Protein AF-A0A1Y4LGQ3-F1 (afdb_monomer_lite)

Structure (mmCIF, N/CA/C/O backbone):
data_AF-A0A1Y4LGQ3-F1
#
_entry.id   AF-A0A1Y4LGQ3-F1
#
loop_
_atom_site.group_PDB
_atom_site.id
_atom_site.type_symbol
_atom_site.label_atom_id
_atom_site.label_alt_id
_atom_site.label_comp_id
_atom_site.label_asym_id
_atom_site.label_entity_id
_atom_site.label_seq_id
_atom_site.pdbx_PDB_ins_code
_atom_site.Cartn_x
_atom_site.Cartn_y
_atom_site.Cartn_z
_atom_site.occupancy
_atom_site.B_iso_or_equiv
_atom_site.auth_seq_id
_atom_site.auth_comp_id
_atom_site.auth_asym_id
_atom_site.auth_atom_id
_atom_site.pdbx_PDB_model_num
ATOM 1 N N . MET A 1 1 ? 58.984 5.753 -14.848 1.00 34.03 1 MET A N 1
ATOM 2 C CA . MET A 1 1 ? 57.648 5.815 -15.481 1.00 34.03 1 MET A CA 1
ATOM 3 C C . MET A 1 1 ? 57.180 4.396 -15.781 1.00 34.03 1 MET A C 1
ATOM 5 O O . MET A 1 1 ? 57.590 3.828 -16.784 1.00 34.03 1 MET A O 1
ATOM 9 N N . LYS A 1 2 ? 56.417 3.775 -14.874 1.00 30.67 2 LYS A N 1
ATOM 10 C CA . LYS A 1 2 ? 55.797 2.462 -15.110 1.00 30.67 2 LYS A CA 1
ATOM 11 C C . LYS A 1 2 ? 54.333 2.697 -15.472 1.00 30.67 2 LYS A C 1
ATOM 13 O O . LYS A 1 2 ? 53.626 3.365 -14.727 1.00 30.67 2 LYS A O 1
ATOM 18 N N . LYS A 1 3 ? 53.939 2.199 -16.646 1.00 35.62 3 LYS A N 1
ATOM 19 C CA . LYS A 1 3 ? 52.572 2.224 -17.177 1.00 35.62 3 LYS A CA 1
ATOM 20 C C . LYS A 1 3 ? 51.631 1.540 -16.180 1.00 35.62 3 LYS A C 1
ATOM 22 O O . LYS A 1 3 ? 51.852 0.378 -15.849 1.00 35.62 3 LYS A O 1
ATOM 27 N N . GLN A 1 4 ? 50.618 2.263 -15.710 1.00 32.19 4 GLN A N 1
ATOM 28 C CA . GLN A 1 4 ? 49.482 1.676 -15.007 1.00 32.19 4 GLN A CA 1
ATOM 29 C C . GLN A 1 4 ? 48.627 0.913 -16.019 1.00 32.19 4 GLN A C 1
ATOM 31 O O . GLN A 1 4 ? 48.247 1.442 -17.062 1.00 32.19 4 GLN A O 1
ATOM 36 N N . SER A 1 5 ? 48.399 -0.358 -15.702 1.00 32.59 5 SER A N 1
ATOM 37 C CA . SER A 1 5 ? 47.482 -1.249 -16.397 1.00 32.59 5 SER A CA 1
ATOM 38 C C . SER A 1 5 ? 46.063 -0.715 -16.227 1.00 32.59 5 SER A C 1
ATOM 40 O O . SER A 1 5 ? 45.612 -0.522 -15.099 1.00 32.59 5 SER A O 1
ATOM 42 N N . SER A 1 6 ? 45.374 -0.462 -17.336 1.00 33.84 6 SER A N 1
ATOM 43 C CA . SER A 1 6 ? 43.950 -0.146 -17.351 1.00 33.84 6 SER A CA 1
ATOM 44 C C . SER A 1 6 ? 43.168 -1.360 -16.852 1.00 33.84 6 SER A C 1
ATOM 46 O O . SER A 1 6 ? 43.117 -2.383 -17.537 1.00 33.84 6 SER A O 1
ATOM 48 N N . PHE A 1 7 ? 42.568 -1.256 -15.669 1.00 35.62 7 PHE A N 1
ATOM 49 C CA . PHE A 1 7 ? 41.468 -2.132 -15.285 1.00 35.62 7 PHE A CA 1
ATOM 50 C C . PHE A 1 7 ? 40.303 -1.830 -16.232 1.00 35.62 7 PHE A C 1
ATOM 52 O O . PHE A 1 7 ? 39.678 -0.778 -16.135 1.00 35.62 7 PHE A O 1
ATOM 59 N N . GLN A 1 8 ? 40.047 -2.719 -17.189 1.00 38.25 8 GLN A N 1
ATOM 60 C CA . GLN A 1 8 ? 38.755 -2.760 -17.862 1.00 38.25 8 GLN A CA 1
ATOM 61 C C . GLN A 1 8 ? 37.759 -3.309 -16.841 1.00 38.25 8 GLN A C 1
ATOM 63 O O . GLN A 1 8 ? 37.711 -4.514 -16.607 1.00 38.25 8 GLN A O 1
ATOM 68 N N . GLN A 1 9 ? 37.032 -2.412 -16.175 1.00 37.09 9 GLN A N 1
ATOM 69 C CA . GLN A 1 9 ? 35.832 -2.784 -15.438 1.00 37.09 9 GLN A CA 1
ATOM 70 C C . GLN A 1 9 ? 34.802 -3.272 -16.460 1.00 37.09 9 GLN A C 1
ATOM 72 O O . GLN A 1 9 ? 34.464 -2.558 -17.405 1.00 37.09 9 GLN A O 1
ATOM 77 N N . THR A 1 10 ? 34.352 -4.514 -16.308 1.00 40.50 10 THR A N 1
ATOM 78 C CA . THR A 1 10 ? 33.140 -5.022 -16.955 1.00 40.50 10 THR A CA 1
ATOM 79 C C . THR A 1 10 ? 31.988 -4.069 -16.602 1.00 40.50 10 THR A C 1
ATOM 81 O O . THR A 1 10 ? 31.930 -3.654 -15.442 1.00 40.50 10 THR A O 1
ATOM 84 N N . PRO A 1 11 ? 31.107 -3.665 -17.539 1.00 50.47 11 PRO A N 1
ATOM 85 C CA . PRO A 1 11 ? 30.029 -2.735 -17.207 1.00 50.47 11 PRO A CA 1
ATOM 86 C C . PRO A 1 11 ? 29.160 -3.327 -16.084 1.00 50.47 11 PRO A C 1
ATOM 88 O O . PRO A 1 11 ? 28.878 -4.524 -16.142 1.00 50.47 11 PRO A O 1
ATOM 91 N N . PRO A 1 12 ? 28.719 -2.538 -15.088 1.00 64.38 12 PRO A N 1
ATOM 92 C CA . PRO A 1 12 ? 28.029 -3.055 -13.899 1.00 64.38 12 PRO A CA 1
ATOM 93 C C . PRO A 1 12 ? 26.586 -3.518 -14.162 1.00 64.38 12 PRO A C 1
ATOM 95 O O . PRO A 1 12 ? 25.886 -3.903 -13.233 1.00 64.38 12 PRO A O 1
ATOM 98 N N . PHE A 1 13 ? 26.139 -3.496 -15.418 1.00 76.56 13 PHE A N 1
ATOM 99 C CA . PHE A 1 13 ? 24.768 -3.794 -15.808 1.00 76.56 13 PHE A CA 1
ATOM 100 C C . PHE A 1 13 ? 24.753 -4.968 -16.784 1.00 76.56 13 PHE A C 1
ATOM 102 O O . PHE A 1 13 ? 25.066 -4.804 -17.966 1.00 76.56 13 PHE A O 1
ATOM 109 N N . ASP A 1 14 ? 24.389 -6.145 -16.280 1.00 85.56 14 ASP A N 1
ATOM 110 C CA . ASP A 1 14 ? 24.126 -7.318 -17.108 1.00 85.56 14 ASP A CA 1
ATOM 111 C C . ASP A 1 14 ? 22.648 -7.314 -17.520 1.00 85.56 14 ASP A C 1
ATOM 113 O O . ASP A 1 14 ? 21.755 -7.422 -16.678 1.00 85.56 14 ASP A O 1
ATOM 117 N N . LEU A 1 15 ? 22.384 -7.107 -18.813 1.00 90.19 15 LEU A N 1
ATOM 118 C CA . LEU A 1 15 ? 21.026 -7.114 -19.352 1.00 90.19 15 LEU A CA 1
ATOM 119 C C . LEU A 1 15 ? 20.613 -8.549 -19.661 1.00 90.19 15 LEU A C 1
ATOM 121 O O . LEU A 1 15 ? 21.088 -9.149 -20.628 1.00 90.19 15 LEU A O 1
ATOM 125 N N . ARG A 1 16 ? 19.660 -9.065 -18.889 1.00 93.12 16 ARG A N 1
ATOM 126 C CA . ARG A 1 16 ? 19.012 -10.348 -19.168 1.00 93.12 16 ARG A CA 1
ATOM 127 C C . ARG A 1 16 ? 17.665 -10.143 -19.865 1.00 93.12 16 ARG A C 1
ATOM 129 O O . ARG A 1 16 ? 17.011 -9.127 -19.618 1.00 93.12 16 ARG A O 1
ATOM 136 N N . PRO A 1 17 ? 17.207 -11.084 -20.708 1.00 91.88 17 PRO A N 1
ATOM 137 C CA . PRO A 1 17 ? 15.836 -11.055 -21.206 1.00 91.88 17 PRO A CA 1
ATOM 138 C C . PRO A 1 17 ? 14.839 -11.148 -20.041 1.00 91.88 17 PRO A C 1
ATOM 140 O O . PRO A 1 17 ? 15.088 -11.835 -19.045 1.00 91.88 17 PRO A O 1
ATOM 143 N N . ALA A 1 18 ? 13.721 -10.436 -20.168 1.00 88.50 18 ALA A N 1
ATOM 144 C CA . ALA A 1 18 ? 12.631 -10.485 -19.200 1.00 88.50 18 ALA A CA 1
ATOM 145 C C . ALA A 1 18 ? 11.922 -11.846 -19.208 1.00 88.50 18 ALA A C 1
ATOM 147 O O . ALA A 1 18 ? 11.804 -12.481 -20.261 1.00 88.50 18 ALA A O 1
ATOM 148 N N . SER A 1 19 ? 11.417 -12.276 -18.052 1.00 85.06 19 SER A N 1
ATOM 149 C CA . SER A 1 19 ? 10.489 -13.406 -17.975 1.00 85.06 19 SER A CA 1
ATOM 150 C C . SER A 1 19 ? 9.053 -12.975 -18.306 1.00 85.06 19 SER A C 1
ATOM 152 O O . SER A 1 19 ? 8.733 -11.785 -18.363 1.00 85.06 19 SER A O 1
ATOM 154 N N . VAL A 1 20 ? 8.159 -13.947 -18.518 1.00 77.38 20 VAL A N 1
ATOM 155 C CA . VAL A 1 20 ? 6.740 -13.676 -18.819 1.00 77.38 20 VAL A CA 1
ATOM 156 C C . VAL A 1 20 ? 6.056 -12.966 -17.645 1.00 77.38 20 VAL A C 1
ATOM 158 O O . VAL A 1 20 ? 5.223 -12.084 -17.844 1.00 77.38 20 VAL A O 1
ATOM 161 N N . GLU A 1 21 ? 6.448 -13.296 -16.416 1.00 80.25 21 GLU A N 1
ATOM 162 C CA . GLU A 1 21 ? 5.930 -12.695 -15.185 1.00 80.25 21 GLU A CA 1
ATOM 163 C C . GLU A 1 21 ? 6.328 -11.215 -15.042 1.00 80.25 21 GLU A C 1
ATOM 165 O O . GLU A 1 21 ? 5.628 -10.442 -14.389 1.00 80.25 21 GLU A O 1
ATOM 170 N N . GLU A 1 22 ? 7.422 -10.800 -15.687 1.00 86.44 22 GLU A N 1
ATOM 171 C CA . GLU A 1 22 ? 7.951 -9.434 -15.639 1.00 86.44 22 GLU A CA 1
ATOM 172 C C . GLU A 1 22 ? 7.347 -8.515 -16.709 1.00 86.44 22 GLU A C 1
ATOM 174 O O . GLU A 1 22 ? 7.596 -7.311 -16.686 1.00 86.44 22 GLU A O 1
ATOM 179 N N . ALA A 1 23 ? 6.520 -9.032 -17.627 1.00 82.38 23 ALA A N 1
ATOM 180 C CA . ALA A 1 23 ? 5.948 -8.260 -18.735 1.00 82.38 23 ALA A CA 1
ATOM 181 C C . ALA A 1 23 ? 5.199 -6.993 -18.271 1.00 82.38 23 ALA A C 1
ATOM 183 O O . ALA A 1 23 ? 5.230 -5.963 -18.947 1.00 82.38 23 ALA A O 1
ATOM 184 N N . GLY A 1 24 ? 4.572 -7.047 -17.089 1.00 84.00 24 GLY A N 1
ATOM 185 C CA . GLY A 1 24 ? 3.876 -5.911 -16.481 1.00 84.00 24 GLY A CA 1
ATOM 186 C C . GLY A 1 24 ? 4.784 -4.747 -16.065 1.00 84.00 24 GLY A C 1
ATOM 187 O O . GLY A 1 24 ? 4.289 -3.635 -15.932 1.00 84.00 24 GLY A O 1
ATOM 188 N N . LEU A 1 25 ? 6.095 -4.969 -15.908 1.00 88.88 25 LEU A N 1
ATOM 189 C CA . LEU A 1 25 ? 7.082 -3.945 -15.524 1.00 88.88 25 LEU A CA 1
ATOM 190 C C . LEU A 1 25 ? 7.547 -3.069 -16.702 1.00 88.88 25 LEU A C 1
ATOM 192 O O . LEU A 1 25 ? 8.375 -2.178 -16.548 1.00 88.88 25 LEU A O 1
ATOM 196 N N . PHE A 1 26 ? 7.067 -3.336 -17.915 1.00 89.31 26 PHE A N 1
ATOM 197 C CA . PHE A 1 26 ? 7.471 -2.598 -19.116 1.00 89.31 26 PHE A CA 1
ATOM 198 C C . PHE A 1 26 ? 6.419 -1.585 -19.574 1.00 89.31 26 PHE A C 1
ATOM 200 O O . PHE A 1 26 ? 6.508 -1.073 -20.695 1.00 89.31 26 PHE A O 1
ATOM 207 N N . TYR A 1 27 ? 5.406 -1.328 -18.746 1.00 87.19 27 TYR A N 1
ATOM 208 C CA . TYR A 1 27 ? 4.285 -0.441 -19.035 1.00 87.19 27 TYR A CA 1
ATOM 209 C C . TYR A 1 27 ? 3.913 0.351 -17.780 1.00 87.19 27 TYR A C 1
ATOM 211 O O . TYR A 1 27 ? 4.018 -0.153 -16.665 1.00 87.19 27 TYR A O 1
ATOM 219 N N . SER A 1 28 ? 3.461 1.590 -17.973 1.00 81.94 28 SER A N 1
ATOM 220 C CA . SER A 1 28 ? 2.976 2.434 -16.880 1.00 81.94 28 SER A CA 1
ATOM 221 C C . SER A 1 28 ? 1.691 1.849 -16.302 1.00 81.94 28 SER A C 1
ATOM 223 O O . SER A 1 28 ? 0.808 1.431 -17.057 1.00 81.94 28 SER A O 1
ATOM 225 N N . ASN A 1 29 ? 1.584 1.838 -14.977 1.00 81.56 29 ASN A N 1
ATOM 226 C CA . ASN A 1 29 ? 0.371 1.457 -14.273 1.00 81.56 29 ASN A CA 1
ATOM 227 C C . ASN A 1 29 ? 0.286 2.238 -12.960 1.00 81.56 29 ASN A C 1
ATOM 229 O O . ASN A 1 29 ? 0.734 1.757 -11.920 1.00 81.56 29 ASN A O 1
ATOM 233 N N . ASP A 1 30 ? -0.320 3.420 -13.036 1.00 77.56 30 ASP A N 1
ATOM 234 C CA . ASP A 1 30 ? -0.395 4.382 -11.936 1.00 77.56 30 ASP A CA 1
ATOM 235 C C . ASP A 1 30 ? -0.994 3.776 -10.653 1.00 77.56 30 ASP A C 1
ATOM 237 O O . ASP A 1 30 ? -0.550 4.085 -9.552 1.00 77.56 30 ASP A O 1
ATOM 241 N N . GLU A 1 31 ? -1.936 2.830 -10.770 1.00 79.12 31 GLU A N 1
ATOM 242 C CA . GLU A 1 31 ? -2.543 2.137 -9.620 1.00 79.12 31 GLU A CA 1
ATOM 243 C C . GLU A 1 31 ? -1.555 1.239 -8.857 1.00 79.12 31 GLU A C 1
ATOM 245 O O . GLU A 1 31 ? -1.796 0.867 -7.707 1.00 79.12 31 GLU A O 1
ATOM 250 N N . ARG A 1 32 ? -0.458 0.833 -9.503 1.00 80.94 32 ARG A N 1
ATOM 251 C CA . ARG A 1 32 ? 0.557 -0.065 -8.937 1.00 80.94 32 ARG A CA 1
ATOM 252 C C . ARG A 1 32 ? 1.894 0.618 -8.699 1.00 80.94 32 ARG A C 1
ATOM 254 O O . ARG A 1 32 ? 2.778 -0.026 -8.139 1.00 80.94 32 ARG A O 1
ATOM 261 N N . ASP A 1 33 ? 2.052 1.876 -9.095 1.00 84.94 33 ASP A N 1
ATOM 262 C CA . ASP A 1 33 ? 3.341 2.561 -9.071 1.00 84.94 33 ASP A CA 1
ATOM 263 C C . ASP A 1 33 ? 3.971 2.603 -7.685 1.00 84.94 33 ASP A C 1
ATOM 265 O O . ASP A 1 33 ? 5.169 2.352 -7.561 1.00 84.94 33 ASP A O 1
ATOM 269 N N . GLU A 1 34 ? 3.178 2.900 -6.658 1.00 80.75 34 GLU A N 1
ATOM 270 C CA . GLU A 1 34 ? 3.629 2.960 -5.268 1.00 80.75 34 GLU A CA 1
ATOM 271 C C . GLU A 1 34 ? 4.078 1.574 -4.790 1.00 80.75 34 GLU A C 1
ATOM 273 O O . GLU A 1 34 ? 5.207 1.394 -4.342 1.00 80.75 34 GLU A O 1
ATOM 278 N N . ALA A 1 35 ? 3.240 0.554 -5.003 1.00 82.00 35 ALA A N 1
ATOM 279 C CA . ALA A 1 35 ? 3.540 -0.826 -4.621 1.00 82.00 35 ALA A CA 1
ATOM 280 C C . ALA A 1 35 ? 4.751 -1.412 -5.366 1.00 82.00 35 ALA A C 1
ATOM 282 O O . ALA A 1 35 ? 5.433 -2.293 -4.846 1.00 82.00 35 ALA A O 1
ATOM 283 N N . LEU A 1 36 ? 4.995 -0.952 -6.594 1.00 87.69 36 LEU A N 1
ATOM 284 C CA . LEU A 1 36 ? 6.145 -1.333 -7.405 1.00 87.69 36 LEU A CA 1
ATOM 285 C C . LEU A 1 36 ? 7.365 -0.436 -7.154 1.00 87.69 36 LEU A C 1
ATOM 287 O O . LEU A 1 36 ? 8.397 -0.669 -7.778 1.00 87.69 36 LEU A O 1
ATOM 291 N N . GLY A 1 37 ? 7.294 0.575 -6.284 1.00 90.12 37 GLY A N 1
ATOM 292 C CA . GLY A 1 37 ? 8.412 1.495 -6.056 1.00 90.12 37 GLY A CA 1
ATOM 293 C C . GLY A 1 37 ? 8.855 2.222 -7.331 1.00 90.12 37 GLY A C 1
ATOM 294 O O . GLY A 1 37 ? 10.047 2.419 -7.558 1.00 90.12 37 GLY A O 1
ATOM 295 N N . THR A 1 38 ? 7.918 2.545 -8.222 1.00 93.81 38 THR A N 1
ATOM 296 C CA . THR A 1 38 ? 8.210 3.101 -9.551 1.00 93.81 38 THR A CA 1
ATOM 297 C C . THR A 1 38 ? 8.775 4.509 -9.422 1.00 93.81 38 THR A C 1
ATOM 299 O O . THR A 1 38 ? 8.093 5.427 -8.974 1.00 93.81 38 THR A O 1
ATOM 302 N N . VAL A 1 39 ? 10.025 4.705 -9.830 1.00 95.25 39 VAL A N 1
ATOM 303 C CA . VAL A 1 39 ? 10.673 6.023 -9.796 1.00 95.25 39 VAL A CA 1
ATOM 304 C C . VAL A 1 39 ? 10.183 6.881 -10.955 1.00 95.25 39 VAL A C 1
ATOM 306 O O . VAL A 1 39 ? 9.848 8.057 -10.811 1.00 95.25 39 VAL A O 1
ATOM 309 N N . GLY A 1 40 ? 10.126 6.263 -12.127 1.00 95.50 40 GLY A N 1
ATOM 310 C CA . GLY A 1 40 ? 9.627 6.880 -13.336 1.00 95.50 40 GLY A CA 1
ATOM 311 C C . GLY A 1 40 ? 10.035 6.104 -14.570 1.00 95.50 40 GLY A C 1
ATOM 312 O O . GLY A 1 40 ? 10.563 4.990 -14.482 1.00 95.50 40 GLY A O 1
ATOM 313 N N . HIS A 1 41 ? 9.806 6.703 -15.732 1.00 96.69 41 HIS A N 1
ATOM 314 C CA . HIS A 1 41 ? 10.243 6.104 -16.979 1.00 96.69 41 HIS A CA 1
ATOM 315 C C . HIS A 1 41 ? 10.825 7.113 -17.961 1.00 96.69 41 HIS A C 1
ATOM 317 O O . HIS A 1 41 ? 10.441 8.280 -18.035 1.00 96.69 41 HIS A O 1
ATOM 323 N N . LEU A 1 42 ? 11.761 6.625 -18.766 1.00 95.12 42 LEU A N 1
ATOM 324 C CA . LEU A 1 42 ? 12.372 7.360 -19.857 1.00 95.12 42 LEU A CA 1
ATOM 325 C C . LEU A 1 42 ? 11.827 6.825 -21.176 1.00 95.12 42 LEU A C 1
ATOM 327 O O . LEU A 1 42 ? 11.952 5.642 -21.477 1.00 95.12 42 LEU A O 1
ATOM 331 N N . ARG A 1 43 ? 11.246 7.707 -21.986 1.00 94.44 43 ARG A N 1
ATOM 332 C CA . ARG A 1 43 ? 10.876 7.411 -23.375 1.00 94.44 43 ARG A CA 1
ATOM 333 C C . ARG A 1 43 ? 11.956 7.956 -24.292 1.00 94.44 43 ARG A C 1
ATOM 335 O O . ARG A 1 43 ? 12.335 9.114 -24.124 1.00 94.44 43 ARG A O 1
ATOM 342 N N . MET A 1 44 ? 12.413 7.171 -25.265 1.00 94.00 44 MET A N 1
ATOM 343 C CA . MET A 1 44 ? 13.473 7.583 -26.183 1.00 94.00 44 MET A CA 1
ATOM 344 C C . MET A 1 44 ? 13.246 7.202 -27.647 1.00 94.00 44 MET A C 1
ATOM 346 O O . MET A 1 44 ? 12.513 6.262 -27.966 1.00 94.00 44 MET A O 1
ATOM 350 N N . ASP A 1 45 ? 13.911 7.950 -28.530 1.00 92.44 45 ASP A N 1
ATOM 351 C CA . ASP A 1 45 ? 14.003 7.687 -29.963 1.00 92.44 45 ASP A CA 1
ATOM 352 C C . ASP A 1 45 ? 15.403 8.004 -30.532 1.00 92.44 45 ASP A C 1
ATOM 354 O O . ASP A 1 45 ? 16.183 8.783 -29.973 1.00 92.44 45 ASP A O 1
ATOM 358 N N . PHE A 1 46 ? 15.741 7.377 -31.661 1.00 92.88 46 PHE A N 1
ATOM 359 C CA . PHE A 1 46 ? 17.030 7.561 -32.345 1.00 92.88 46 PHE A CA 1
ATOM 360 C C . PHE A 1 46 ? 17.018 8.665 -33.421 1.00 92.88 46 PHE A C 1
ATOM 362 O O . PHE A 1 46 ? 18.020 8.861 -34.127 1.00 92.88 46 PHE A O 1
ATOM 369 N N . GLY A 1 47 ? 15.901 9.378 -33.573 1.00 87.88 47 GLY A N 1
ATOM 370 C CA . GLY A 1 47 ? 15.649 10.346 -34.634 1.00 87.88 47 GLY A CA 1
ATOM 371 C C . GLY A 1 47 ? 15.626 9.745 -36.044 1.00 87.88 47 GLY A C 1
ATOM 372 O O . GLY A 1 47 ? 15.883 8.560 -36.268 1.00 87.88 47 GLY A O 1
ATOM 373 N N . SER A 1 48 ? 15.381 10.598 -37.041 1.00 85.19 48 SER A N 1
ATOM 374 C CA . SER A 1 48 ? 15.281 10.200 -38.456 1.00 85.19 48 SER A CA 1
ATOM 375 C C . SER A 1 48 ? 16.559 9.563 -39.018 1.00 85.19 48 SER A C 1
ATOM 377 O O . SER A 1 48 ? 16.495 8.734 -39.922 1.00 85.19 48 SER A O 1
ATOM 379 N N . GLY A 1 49 ? 17.727 9.923 -38.475 1.00 83.94 49 GLY A N 1
ATOM 380 C CA . GLY A 1 49 ? 19.023 9.363 -38.866 1.00 83.94 49 GLY A CA 1
ATOM 381 C C . GLY A 1 49 ? 19.401 8.060 -38.154 1.00 83.94 49 GLY A C 1
ATOM 382 O O . GLY A 1 49 ? 20.462 7.509 -38.449 1.00 83.94 49 GLY A O 1
ATOM 383 N N . GLY A 1 50 ? 18.597 7.593 -37.190 1.00 86.81 50 GLY A N 1
ATOM 384 C CA . GLY A 1 50 ? 18.826 6.352 -36.445 1.00 86.81 50 GLY A CA 1
ATOM 385 C C . GLY A 1 50 ? 20.078 6.339 -35.558 1.00 86.81 50 GLY A C 1
ATOM 386 O O . GLY A 1 50 ? 20.457 5.274 -35.079 1.00 86.81 50 GLY A O 1
ATOM 387 N N . LYS A 1 51 ? 20.735 7.489 -35.358 1.00 89.81 51 LYS A N 1
ATOM 388 C CA . LYS A 1 51 ? 21.999 7.654 -34.610 1.00 89.81 51 LYS A CA 1
ATOM 389 C C . LYS A 1 51 ? 21.893 8.629 -33.430 1.00 89.81 51 LYS A C 1
ATOM 391 O O . LYS A 1 51 ? 22.874 8.799 -32.712 1.00 89.81 51 LYS A O 1
ATOM 396 N N . GLY A 1 52 ? 20.761 9.317 -33.285 1.00 88.06 52 GLY A N 1
ATOM 397 C CA . GLY A 1 52 ? 20.513 10.243 -32.181 1.00 88.06 52 GLY A CA 1
ATOM 398 C C . GLY A 1 52 ? 20.160 9.506 -30.892 1.00 88.06 52 GLY A C 1
ATOM 399 O O . GLY A 1 52 ? 20.026 8.293 -30.888 1.00 88.06 52 GLY A O 1
ATOM 400 N N . PHE A 1 53 ? 20.002 10.235 -29.795 1.00 92.44 53 PHE A N 1
ATOM 401 C CA . PHE A 1 53 ? 19.435 9.709 -28.553 1.00 92.44 53 PHE A CA 1
ATOM 402 C C . PHE A 1 53 ? 18.592 10.825 -27.940 1.00 92.44 53 PHE A C 1
ATOM 404 O O . PHE A 1 53 ? 19.084 11.636 -27.154 1.00 92.44 53 PHE A O 1
ATOM 411 N N . TYR A 1 54 ? 17.348 10.928 -28.393 1.00 91.50 54 TYR A N 1
ATOM 412 C CA . TYR A 1 54 ? 16.381 11.893 -27.885 1.00 91.50 54 TYR A CA 1
ATOM 413 C C . TYR A 1 54 ? 15.555 11.206 -26.817 1.00 91.50 54 TYR A C 1
ATOM 415 O O . TYR A 1 54 ? 15.160 10.058 -26.997 1.00 91.50 54 TYR A O 1
ATOM 423 N N . HIS A 1 55 ? 15.334 11.874 -25.690 1.00 93.31 55 HIS A N 1
ATOM 424 C CA . HIS A 1 55 ? 14.599 11.273 -24.591 1.00 93.31 55 HIS A CA 1
ATOM 425 C C . HIS A 1 55 ? 13.771 12.294 -23.820 1.00 93.31 55 HIS A C 1
ATOM 427 O O . HIS A 1 55 ? 14.033 13.497 -23.840 1.00 93.31 55 HIS A O 1
ATOM 433 N N . THR A 1 56 ? 12.750 11.792 -23.138 1.00 94.81 56 THR A N 1
ATOM 434 C CA . THR A 1 56 ? 11.912 12.543 -22.206 1.00 94.81 56 THR A CA 1
ATOM 435 C C . THR A 1 56 ? 11.736 11.702 -20.951 1.00 94.81 56 THR A C 1
ATOM 437 O O . THR A 1 56 ? 11.389 10.523 -21.048 1.00 94.81 56 THR A O 1
ATOM 440 N N . TRP A 1 57 ? 11.993 12.307 -19.794 1.00 95.75 57 TRP A N 1
ATOM 441 C CA . TRP A 1 57 ? 11.730 11.707 -18.490 1.00 95.75 57 TRP A CA 1
ATOM 442 C C . TRP A 1 57 ? 10.286 11.974 -18.068 1.00 95.75 57 TRP A C 1
ATOM 444 O O . TRP A 1 57 ? 9.802 13.099 -18.201 1.00 95.75 57 TRP A O 1
ATOM 454 N N . TRP A 1 58 ? 9.633 10.947 -17.542 1.00 94.81 58 TRP A N 1
ATOM 455 C CA . TRP A 1 58 ? 8.301 11.004 -16.963 1.00 94.81 58 TRP A CA 1
ATOM 456 C C . TRP A 1 58 ? 8.393 10.552 -15.504 1.00 94.81 58 TRP A C 1
ATOM 458 O O . TRP A 1 58 ? 8.709 9.383 -15.260 1.00 94.81 58 TRP A O 1
ATOM 468 N N . PRO A 1 59 ? 8.173 11.458 -14.537 1.00 93.69 59 PRO A N 1
ATOM 469 C CA . PRO A 1 59 ? 8.220 11.109 -13.126 1.00 93.69 59 PRO A CA 1
ATOM 470 C C . PRO A 1 59 ? 6.975 10.315 -12.728 1.00 93.69 59 PRO A C 1
ATOM 472 O O . PRO A 1 59 ? 5.886 10.557 -13.248 1.00 93.69 59 PRO A O 1
ATOM 475 N N . HIS A 1 60 ? 7.140 9.391 -11.788 1.00 92.31 60 HIS A N 1
ATOM 476 C CA . HIS A 1 60 ? 6.047 8.650 -11.162 1.00 92.31 60 HIS A CA 1
ATOM 477 C C . HIS A 1 60 ? 6.021 8.942 -9.662 1.00 92.31 60 HIS A C 1
ATOM 479 O O . HIS A 1 60 ? 6.940 9.576 -9.136 1.00 92.31 60 HIS A O 1
ATOM 485 N N . ASN A 1 61 ? 4.945 8.537 -8.978 1.00 85.88 61 ASN A N 1
ATOM 486 C CA . ASN A 1 61 ? 4.802 8.729 -7.535 1.00 85.88 61 ASN A CA 1
ATOM 487 C C . ASN A 1 61 ? 5.021 10.200 -7.099 1.00 85.88 61 ASN A C 1
ATOM 489 O O . ASN A 1 61 ? 5.601 10.479 -6.066 1.00 85.88 61 ASN A O 1
ATOM 493 N N . GLY A 1 62 ? 4.633 11.201 -7.895 1.00 86.00 62 GLY A N 1
ATOM 494 C CA . GLY A 1 62 ? 4.886 12.610 -7.540 1.00 86.00 62 GLY A CA 1
ATOM 495 C C . GLY A 1 62 ? 6.374 13.002 -7.440 1.00 86.00 62 GLY A C 1
ATOM 496 O O . GLY A 1 62 ? 6.692 13.981 -6.772 1.00 86.00 62 GLY A O 1
ATOM 497 N N . ASP A 1 63 ? 7.268 12.259 -8.104 1.00 90.56 63 ASP A N 1
ATOM 498 C CA . ASP A 1 63 ? 8.717 12.512 -8.232 1.00 90.56 63 ASP A CA 1
ATOM 499 C C . ASP A 1 63 ? 9.542 12.333 -6.940 1.00 90.56 63 ASP A C 1
ATOM 501 O O . ASP A 1 63 ? 10.734 12.640 -6.919 1.00 90.56 63 ASP A O 1
ATOM 505 N N . HIS A 1 64 ? 8.965 11.793 -5.858 1.00 87.50 64 HIS A N 1
ATOM 506 C CA . HIS A 1 64 ? 9.675 11.700 -4.573 1.00 87.50 64 HIS A CA 1
ATOM 507 C C . HIS A 1 64 ? 10.812 10.660 -4.549 1.00 87.50 64 HIS A C 1
ATOM 509 O O . HIS A 1 64 ? 11.732 10.787 -3.743 1.00 87.50 64 HIS A O 1
ATOM 515 N N . PHE A 1 65 ? 10.807 9.674 -5.454 1.00 89.88 65 PHE A N 1
ATOM 516 C CA . PHE A 1 65 ? 11.897 8.695 -5.591 1.00 89.88 65 PHE A CA 1
ATOM 517 C C . PHE A 1 65 ? 13.016 9.133 -6.550 1.00 89.88 65 PHE A C 1
ATOM 519 O O . PHE A 1 65 ? 14.025 8.442 -6.678 1.00 89.88 65 PHE A O 1
ATOM 526 N N . ASN A 1 66 ? 12.884 10.283 -7.220 1.00 92.56 66 ASN A N 1
ATOM 527 C CA . ASN A 1 66 ? 13.868 10.788 -8.182 1.00 92.56 66 ASN A CA 1
ATOM 528 C C . ASN A 1 66 ? 15.047 11.497 -7.486 1.00 92.56 66 ASN A C 1
ATOM 530 O O . ASN A 1 66 ? 15.316 12.692 -7.672 1.00 92.56 66 ASN A O 1
ATOM 534 N N . THR A 1 67 ? 15.735 10.746 -6.628 1.00 93.19 67 THR A N 1
ATOM 535 C CA . THR A 1 67 ? 16.822 11.224 -5.771 1.00 93.19 67 THR A CA 1
ATOM 536 C C . THR A 1 67 ? 18.109 11.491 -6.567 1.00 93.19 67 THR A C 1
ATOM 538 O O . THR A 1 67 ? 18.274 10.990 -7.682 1.00 93.19 67 THR A O 1
ATOM 541 N N . PRO A 1 68 ? 19.065 12.272 -6.025 1.00 95.56 68 PRO A N 1
ATOM 542 C CA . PRO A 1 68 ? 20.386 12.425 -6.641 1.00 95.56 68 PRO A CA 1
ATOM 543 C C . PRO A 1 68 ? 21.109 11.087 -6.860 1.00 95.56 68 PRO A C 1
ATOM 545 O O . PRO A 1 68 ? 21.667 10.873 -7.930 1.00 95.56 68 PRO A O 1
ATOM 548 N N . GLU A 1 69 ? 21.018 10.172 -5.890 1.00 94.56 69 GLU A N 1
ATOM 549 C CA . GLU A 1 69 ? 21.567 8.811 -5.968 1.00 94.56 69 GLU A CA 1
ATOM 550 C C . GLU A 1 69 ? 20.990 8.040 -7.167 1.00 94.56 69 GLU A C 1
ATOM 552 O O . GLU A 1 69 ? 21.731 7.473 -7.970 1.00 94.56 69 GLU A O 1
ATOM 557 N N . PHE A 1 70 ? 19.664 8.074 -7.343 1.00 95.62 70 PHE A N 1
ATOM 558 C CA . PHE A 1 70 ? 19.013 7.449 -8.491 1.00 95.62 70 PHE A CA 1
ATOM 559 C C . PHE A 1 70 ? 19.466 8.071 -9.818 1.00 95.62 70 PHE A C 1
ATOM 561 O O . PHE A 1 70 ? 19.717 7.352 -10.785 1.00 95.62 70 PHE A O 1
ATOM 568 N N . LYS A 1 71 ? 19.594 9.402 -9.883 1.00 95.50 71 LYS A N 1
ATOM 569 C CA . LYS A 1 71 ? 20.032 10.100 -11.102 1.00 95.50 71 LYS A CA 1
ATOM 570 C C . LYS A 1 71 ? 21.440 9.689 -11.521 1.00 95.50 71 LYS A C 1
ATOM 572 O O . LYS A 1 71 ? 21.679 9.535 -12.717 1.00 95.50 71 LYS A O 1
ATOM 577 N N . GLU A 1 72 ? 22.344 9.489 -10.565 1.00 95.50 72 GLU A N 1
ATOM 578 C CA . GLU A 1 72 ? 23.687 8.960 -10.827 1.00 95.50 72 GLU A CA 1
ATOM 579 C C . GLU A 1 72 ? 23.612 7.534 -11.393 1.00 95.50 72 GLU A C 1
ATOM 581 O O . GLU A 1 72 ? 24.144 7.282 -12.475 1.00 95.50 72 GLU A O 1
ATOM 586 N N . ALA A 1 73 ? 22.854 6.637 -10.753 1.00 94.81 73 ALA A N 1
ATOM 587 C CA . ALA A 1 73 ? 22.676 5.262 -11.229 1.00 94.81 73 ALA A CA 1
ATOM 588 C C . ALA A 1 73 ? 22.035 5.188 -12.631 1.00 94.81 73 ALA A C 1
ATOM 590 O O . ALA A 1 73 ? 22.470 4.412 -13.485 1.00 94.81 73 ALA A O 1
ATOM 591 N N . LEU A 1 74 ? 21.020 6.018 -12.897 1.00 95.94 74 LEU A N 1
ATOM 592 C CA . LEU A 1 74 ? 20.371 6.116 -14.204 1.00 95.94 74 LEU A CA 1
ATOM 593 C C . LEU A 1 74 ? 21.345 6.621 -15.275 1.00 95.94 74 LEU A C 1
ATOM 595 O O . LEU A 1 74 ? 21.359 6.091 -16.388 1.00 95.94 74 LEU A O 1
ATOM 599 N N . GLN A 1 75 ? 22.153 7.634 -14.954 1.00 95.06 75 GLN A N 1
ATOM 600 C CA . GLN A 1 75 ? 23.144 8.180 -15.878 1.00 95.06 75 GLN A CA 1
ATOM 601 C C . GLN A 1 75 ? 24.193 7.122 -16.240 1.00 95.06 75 GLN A C 1
ATOM 603 O O . GLN A 1 75 ? 24.455 6.911 -17.425 1.00 95.06 75 GLN A O 1
ATOM 608 N N . GLU A 1 76 ? 24.728 6.406 -15.249 1.00 95.31 76 GLU A N 1
ATOM 609 C CA . GLU A 1 76 ? 25.676 5.310 -15.471 1.00 95.31 76 GLU A CA 1
ATOM 610 C C . GLU A 1 76 ? 25.075 4.193 -16.336 1.00 95.31 76 GLU A C 1
ATOM 612 O O . GLU A 1 76 ? 25.719 3.727 -17.284 1.00 95.31 76 GLU A O 1
ATOM 617 N N . PHE A 1 77 ? 23.826 3.796 -16.063 1.00 95.44 77 PHE A N 1
ATOM 618 C CA . PHE A 1 77 ? 23.116 2.793 -16.856 1.00 95.44 77 PHE A CA 1
ATOM 619 C C . PHE A 1 77 ? 22.959 3.238 -18.313 1.00 95.44 77 PHE A C 1
ATOM 621 O O . PHE A 1 77 ? 23.329 2.510 -19.241 1.00 95.44 77 PHE A O 1
ATOM 628 N N . VAL A 1 78 ? 22.438 4.448 -18.539 1.00 94.81 78 VAL A N 1
ATOM 629 C CA . VAL A 1 78 ? 22.214 4.981 -19.888 1.00 94.81 78 VAL A CA 1
ATOM 630 C C . VAL A 1 78 ? 23.534 5.120 -20.644 1.00 94.81 78 VAL A C 1
ATOM 632 O O . VAL A 1 78 ? 23.597 4.739 -21.816 1.00 94.81 78 VAL A O 1
ATOM 635 N N . ASP A 1 79 ? 24.599 5.602 -20.006 1.00 94.62 79 ASP A N 1
ATOM 636 C CA . ASP A 1 79 ? 25.907 5.743 -20.647 1.00 94.62 79 ASP A CA 1
ATOM 637 C C . ASP A 1 79 ? 26.505 4.389 -21.042 1.00 94.62 79 ASP A C 1
ATOM 639 O O . ASP A 1 79 ? 26.964 4.235 -22.181 1.00 94.62 79 ASP A O 1
ATOM 643 N N . ALA A 1 80 ? 26.412 3.376 -20.175 1.00 93.56 80 ALA A N 1
ATOM 644 C CA . ALA A 1 80 ? 26.829 2.013 -20.501 1.00 93.56 80 ALA A CA 1
ATOM 645 C C . ALA A 1 80 ? 26.044 1.461 -21.705 1.00 93.56 80 ALA A C 1
ATOM 647 O O . ALA A 1 80 ? 26.627 0.976 -22.685 1.00 93.56 80 ALA A O 1
ATOM 648 N N . MET A 1 81 ? 24.717 1.614 -21.693 1.00 94.12 81 MET A N 1
ATOM 649 C CA . MET A 1 81 ? 23.853 1.151 -22.778 1.00 94.12 81 MET A CA 1
ATOM 650 C C . MET A 1 81 ? 24.084 1.897 -24.096 1.00 94.12 81 MET A C 1
ATOM 652 O O . MET A 1 81 ? 23.890 1.322 -25.169 1.00 94.12 81 MET A O 1
ATOM 656 N N . ARG A 1 82 ? 24.522 3.159 -24.050 1.00 93.56 82 ARG A N 1
ATOM 657 C CA . ARG A 1 82 ? 24.891 3.945 -25.238 1.00 93.56 82 ARG A CA 1
ATOM 658 C C . ARG A 1 82 ? 26.283 3.605 -25.763 1.00 93.56 82 ARG A C 1
ATOM 660 O O . ARG A 1 82 ? 26.527 3.731 -26.964 1.00 93.56 82 ARG A O 1
ATOM 667 N N . GLN A 1 83 ? 27.198 3.174 -24.899 1.00 91.75 83 GLN A N 1
ATOM 668 C CA . GLN A 1 83 ? 28.564 2.838 -25.291 1.00 91.75 83 GLN A CA 1
ATOM 669 C C . GLN A 1 83 ? 28.645 1.472 -25.990 1.00 91.75 83 GLN A C 1
ATOM 671 O O . GLN A 1 83 ? 29.219 1.364 -27.084 1.00 91.75 83 GLN A O 1
ATOM 676 N N . SER A 1 84 ? 28.062 0.440 -25.376 1.00 87.44 84 SER A N 1
ATOM 677 C CA . SER A 1 84 ? 28.188 -0.961 -25.809 1.00 87.44 84 SER A CA 1
ATOM 678 C C . SER A 1 84 ? 26.860 -1.717 -25.917 1.00 87.44 84 SER A C 1
ATOM 680 O O . SER A 1 84 ? 26.858 -2.836 -26.426 1.00 87.44 84 SER A O 1
ATOM 682 N N . GLY A 1 85 ? 25.748 -1.118 -25.491 1.00 90.81 85 GLY A N 1
ATOM 683 C CA . GLY A 1 85 ? 24.437 -1.762 -25.446 1.00 90.81 85 GLY A CA 1
ATOM 684 C C . GLY A 1 85 ? 23.466 -1.366 -26.572 1.00 90.81 85 GLY A C 1
ATOM 685 O O . GLY A 1 85 ? 23.851 -0.759 -27.583 1.00 90.81 85 GLY A O 1
ATOM 686 N N . PRO A 1 86 ? 22.172 -1.701 -26.404 1.00 93.25 86 PRO A N 1
ATOM 687 C CA . PRO A 1 86 ? 21.130 -1.438 -27.395 1.00 93.25 86 PRO A CA 1
ATOM 688 C C . PRO A 1 86 ? 20.842 0.056 -27.607 1.00 93.25 86 PRO A C 1
ATOM 690 O O . PRO A 1 86 ? 20.305 0.421 -28.648 1.00 93.25 86 PRO A O 1
ATOM 693 N N . LEU A 1 87 ? 21.225 0.946 -26.684 1.00 94.88 87 LEU A N 1
ATOM 694 C CA . LEU A 1 87 ? 20.946 2.387 -26.786 1.00 94.88 87 LEU A CA 1
ATOM 695 C C . LEU A 1 87 ? 21.985 3.165 -27.610 1.00 94.88 87 LEU A C 1
ATOM 697 O O . LEU A 1 87 ? 21.906 4.388 -27.717 1.00 94.88 87 LEU A O 1
ATOM 701 N N . LYS A 1 88 ? 22.957 2.483 -28.227 1.00 94.19 88 LYS A N 1
ATOM 702 C CA . LYS A 1 88 ? 23.988 3.121 -29.058 1.00 94.19 88 LYS A CA 1
ATOM 703 C C . LYS A 1 88 ? 23.435 3.767 -30.333 1.00 94.19 88 LYS A C 1
ATOM 705 O O . LYS A 1 88 ? 23.885 4.841 -30.725 1.00 94.19 88 LYS A O 1
ATOM 710 N N . ASN A 1 89 ? 22.547 3.065 -31.035 1.00 94.31 89 ASN A N 1
ATOM 711 C CA . ASN A 1 89 ? 21.836 3.503 -32.242 1.00 94.31 89 ASN A CA 1
ATOM 712 C C . ASN A 1 89 ? 20.794 2.440 -32.640 1.00 94.31 89 ASN A C 1
ATOM 714 O O . ASN A 1 89 ? 20.836 1.313 -32.146 1.00 94.31 89 ASN A O 1
ATOM 718 N N . LEU A 1 90 ? 19.910 2.761 -33.590 1.00 92.50 90 LEU A N 1
ATOM 719 C CA . LEU A 1 90 ? 18.833 1.859 -34.016 1.00 92.50 90 LEU A CA 1
ATOM 720 C C . LEU A 1 90 ? 19.348 0.513 -34.561 1.00 92.50 90 LEU A C 1
ATOM 722 O O . LEU A 1 90 ? 18.759 -0.535 -34.304 1.00 92.50 90 LEU A O 1
ATOM 726 N N . ALA A 1 91 ? 20.463 0.521 -35.297 1.00 92.38 91 ALA A N 1
ATOM 727 C CA . ALA A 1 91 ? 21.047 -0.702 -35.850 1.00 92.38 91 ALA A CA 1
ATOM 728 C C . ALA A 1 91 ? 21.616 -1.616 -34.751 1.00 92.38 91 ALA A C 1
ATOM 730 O O . ALA A 1 91 ? 21.444 -2.836 -34.809 1.00 92.38 91 ALA A O 1
ATOM 731 N N . ALA A 1 92 ? 22.254 -1.026 -33.736 1.00 93.56 92 ALA A N 1
ATOM 732 C CA . ALA A 1 92 ? 22.736 -1.735 -32.558 1.00 93.56 92 ALA A CA 1
ATOM 733 C C . ALA A 1 92 ? 21.569 -2.321 -31.754 1.00 93.56 92 ALA A C 1
ATOM 735 O O . ALA A 1 92 ? 21.617 -3.505 -31.437 1.00 93.56 92 ALA A O 1
ATOM 736 N N . MET A 1 93 ? 20.498 -1.550 -31.515 1.00 94.38 93 MET A N 1
ATOM 737 C CA . MET A 1 93 ? 19.285 -2.046 -30.853 1.00 94.38 93 MET A CA 1
ATOM 738 C C . MET A 1 93 ? 18.700 -3.253 -31.584 1.00 94.38 93 MET A C 1
ATOM 740 O O . MET A 1 93 ? 18.469 -4.289 -30.968 1.00 94.38 93 MET A O 1
ATOM 744 N N . ASN A 1 94 ? 18.494 -3.137 -32.900 1.00 91.50 94 ASN A N 1
ATOM 745 C CA . ASN A 1 94 ? 17.939 -4.218 -33.710 1.00 91.50 94 ASN A CA 1
ATOM 746 C C . ASN A 1 94 ? 18.812 -5.479 -33.627 1.00 91.50 94 ASN A C 1
ATOM 748 O O . ASN A 1 94 ? 18.309 -6.570 -33.382 1.00 91.50 94 ASN A O 1
ATOM 752 N N . THR A 1 95 ? 20.132 -5.322 -33.764 1.00 92.62 95 THR A N 1
ATOM 753 C CA . THR A 1 95 ? 21.080 -6.441 -33.651 1.00 92.62 95 THR A CA 1
ATOM 754 C C . THR A 1 95 ? 21.022 -7.078 -32.265 1.00 92.62 95 THR A C 1
ATOM 756 O O . THR A 1 95 ? 20.983 -8.300 -32.158 1.00 92.62 95 THR A O 1
ATOM 759 N N . TYR A 1 96 ? 20.984 -6.265 -31.210 1.00 92.62 96 TYR A N 1
ATOM 760 C CA . TYR A 1 96 ? 20.933 -6.735 -29.832 1.00 92.62 96 TYR A CA 1
ATOM 761 C C . TYR A 1 96 ? 19.658 -7.543 -29.560 1.00 92.62 96 TYR A C 1
ATOM 763 O O . TYR A 1 96 ? 19.748 -8.665 -29.067 1.00 92.62 96 TYR A O 1
ATOM 771 N N . CYS A 1 97 ? 18.493 -7.024 -29.959 1.00 91.31 97 CYS A N 1
ATOM 772 C CA . CYS A 1 97 ? 17.203 -7.696 -29.784 1.00 91.31 97 CYS A CA 1
ATOM 773 C C . CYS A 1 97 ? 17.154 -9.058 -30.494 1.00 91.31 97 CYS A C 1
ATOM 775 O O . CYS A 1 97 ? 16.689 -10.040 -29.927 1.00 91.31 97 CYS A O 1
ATOM 777 N N .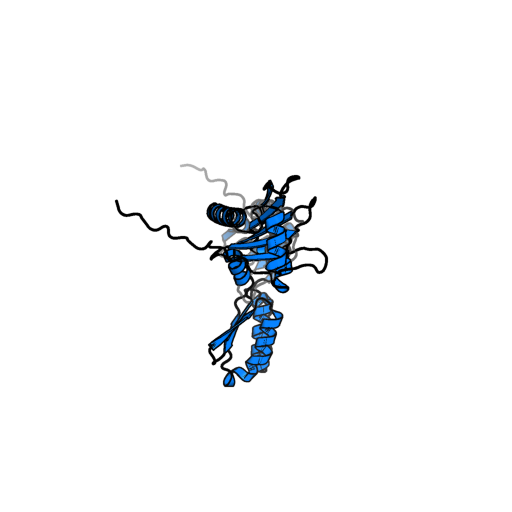 TRP A 1 98 ? 17.707 -9.142 -31.708 1.00 87.06 98 TRP A N 1
ATOM 778 C CA . TRP A 1 98 ? 17.748 -10.390 -32.477 1.00 87.06 98 TRP A CA 1
ATOM 779 C C . TRP A 1 98 ? 18.592 -11.498 -31.839 1.00 87.06 98 TRP A C 1
ATOM 781 O O . TRP A 1 98 ? 18.269 -12.670 -32.012 1.00 87.06 98 TRP A O 1
ATOM 791 N N . HIS A 1 99 ? 19.674 -11.152 -31.137 1.00 88.38 99 HIS A N 1
ATOM 792 C CA . HIS A 1 99 ? 20.617 -12.143 -30.605 1.00 88.38 99 HIS A CA 1
ATOM 793 C C . HIS A 1 99 ? 20.369 -12.512 -29.138 1.00 88.38 99 HIS A C 1
ATOM 795 O O . HIS A 1 99 ? 20.831 -13.565 -28.711 1.00 88.38 99 HIS A O 1
ATOM 801 N N . ASN A 1 100 ? 19.666 -11.670 -28.372 1.00 87.19 100 ASN A N 1
ATOM 802 C CA . ASN A 1 100 ? 19.530 -11.830 -26.918 1.00 87.19 100 ASN A CA 1
ATOM 803 C C . ASN A 1 100 ? 18.110 -12.223 -26.461 1.00 87.19 100 ASN A C 1
ATOM 805 O O . ASN A 1 100 ? 17.870 -12.354 -25.263 1.00 87.19 100 ASN A O 1
ATOM 809 N N . GLY A 1 101 ? 17.173 -12.445 -27.391 1.00 83.25 101 GLY A N 1
ATOM 810 C CA . GLY A 1 101 ? 15.800 -12.853 -27.075 1.00 83.25 101 GLY A CA 1
ATOM 811 C C . GLY A 1 101 ? 14.984 -11.745 -26.399 1.00 83.25 101 GLY A C 1
ATOM 812 O O . GLY A 1 101 ? 15.164 -10.568 -26.700 1.00 83.25 101 GLY A O 1
ATOM 813 N N . GLY A 1 102 ? 14.071 -12.132 -25.500 1.00 79.50 102 GLY A N 1
ATOM 814 C CA . GLY A 1 102 ? 13.274 -11.197 -24.696 1.00 79.50 102 GLY A CA 1
ATOM 815 C C . GLY A 1 102 ? 12.018 -10.657 -25.380 1.00 79.50 102 GLY A C 1
ATOM 816 O O . GLY A 1 102 ? 11.554 -9.590 -25.006 1.00 79.50 102 GLY A O 1
ATOM 817 N N . GLU A 1 103 ? 11.468 -11.331 -26.391 1.00 85.06 103 GLU A N 1
ATOM 818 C CA . GLU A 1 103 ? 10.205 -10.910 -27.017 1.00 85.06 103 GLU A CA 1
ATOM 819 C C . GLU A 1 103 ? 9.050 -10.975 -25.996 1.00 85.06 103 GLU A C 1
ATOM 821 O O . GLU A 1 103 ? 8.755 -12.040 -25.461 1.00 85.06 103 GLU A O 1
ATOM 826 N N . ILE A 1 104 ? 8.427 -9.827 -25.695 1.00 78.12 104 ILE A N 1
ATOM 827 C CA . ILE A 1 104 ? 7.323 -9.718 -24.716 1.00 78.12 104 ILE A CA 1
ATOM 828 C C . ILE A 1 104 ? 5.951 -9.852 -25.399 1.00 78.12 104 ILE A C 1
ATOM 830 O O . ILE A 1 104 ? 4.983 -10.277 -24.776 1.00 78.12 104 ILE A O 1
ATOM 834 N N . SER A 1 105 ? 5.853 -9.479 -26.677 1.00 68.94 105 SER A N 1
ATOM 835 C CA . SER A 1 105 ? 4.636 -9.626 -27.485 1.00 68.94 105 SER A CA 1
ATOM 836 C C . SER A 1 105 ? 4.981 -10.356 -28.774 1.00 68.94 105 SER A C 1
ATOM 838 O O . SER A 1 105 ? 5.756 -9.836 -29.584 1.00 68.94 105 SER A O 1
ATOM 840 N N . GLU A 1 106 ? 4.409 -11.550 -28.950 1.00 59.12 106 GLU A N 1
ATOM 841 C CA . GLU A 1 106 ? 4.576 -12.346 -30.164 1.00 59.12 106 GLU A CA 1
ATOM 842 C C . GLU A 1 106 ? 4.109 -11.540 -31.382 1.00 59.12 106 GLU A C 1
ATOM 844 O O . GLU A 1 106 ? 2.947 -11.142 -31.473 1.00 59.12 106 GLU A O 1
ATOM 849 N N . ASN A 1 107 ? 5.006 -11.357 -32.355 1.00 62.38 107 ASN A N 1
ATOM 850 C CA . ASN A 1 107 ? 4.779 -10.686 -33.647 1.00 62.38 107 ASN A CA 1
ATOM 851 C C . ASN A 1 107 ? 4.853 -9.149 -33.640 1.00 62.38 107 ASN A C 1
ATOM 853 O O . ASN A 1 107 ? 4.897 -8.543 -34.718 1.00 62.38 107 ASN A O 1
ATOM 857 N N . ASP A 1 108 ? 4.980 -8.501 -32.479 1.00 68.38 108 ASP A N 1
ATOM 858 C CA . ASP A 1 108 ? 5.102 -7.039 -32.403 1.00 68.38 108 ASP A CA 1
ATOM 859 C C . ASP A 1 108 ? 6.547 -6.530 -32.366 1.00 68.38 108 ASP A C 1
ATOM 861 O O . ASP A 1 108 ? 6.774 -5.321 -32.457 1.00 68.38 108 ASP A O 1
ATOM 865 N N . ARG A 1 109 ? 7.556 -7.414 -32.377 1.00 80.25 109 ARG A N 1
ATOM 866 C CA . ARG A 1 109 ? 8.979 -7.021 -32.277 1.00 80.25 109 ARG A CA 1
ATOM 867 C C . ARG A 1 109 ? 9.217 -6.079 -31.089 1.00 80.25 109 ARG A C 1
ATOM 869 O O . ARG A 1 109 ? 9.915 -5.074 -31.223 1.00 80.25 109 ARG A O 1
ATOM 876 N N . VAL A 1 110 ? 8.590 -6.381 -29.957 1.00 88.19 110 VAL A N 1
ATOM 877 C CA . VAL A 1 110 ? 8.782 -5.667 -28.695 1.00 88.19 110 VAL A CA 1
ATOM 878 C C . VAL A 1 110 ? 9.617 -6.559 -27.797 1.00 88.19 110 VAL A C 1
ATOM 880 O O . VAL A 1 110 ? 9.199 -7.667 -27.468 1.00 88.19 110 VAL A O 1
ATOM 883 N N . TYR A 1 111 ? 10.791 -6.071 -27.414 1.00 91.12 111 TYR A N 1
ATOM 884 C CA . TYR A 1 111 ? 11.770 -6.827 -26.643 1.00 91.12 111 TYR A CA 1
ATOM 885 C C . TYR A 1 111 ? 11.965 -6.198 -25.267 1.00 91.12 111 TYR A C 1
ATOM 887 O O . TYR A 1 111 ? 12.047 -4.978 -25.166 1.00 91.12 111 TYR A O 1
ATOM 895 N N . GLY A 1 112 ? 12.044 -7.007 -24.219 1.00 93.25 112 GLY A N 1
ATOM 896 C CA . GLY A 1 112 ? 12.231 -6.591 -22.836 1.00 93.25 112 GLY A CA 1
ATOM 897 C C . GLY A 1 112 ? 13.517 -7.127 -22.250 1.00 93.25 112 GLY A C 1
ATOM 898 O O . GLY A 1 112 ? 13.774 -8.331 -22.293 1.00 93.25 112 GLY A O 1
ATOM 899 N N . PHE A 1 113 ? 14.287 -6.229 -21.650 1.00 94.69 113 PHE A N 1
ATOM 900 C CA . PHE A 1 113 ? 15.510 -6.558 -20.939 1.00 94.69 113 PHE A CA 1
ATOM 901 C C . PHE A 1 113 ? 15.490 -5.946 -19.545 1.00 94.69 113 PHE A C 1
ATOM 903 O O . PHE A 1 113 ? 15.023 -4.822 -19.362 1.00 94.69 113 PHE A O 1
ATOM 910 N N . VAL A 1 114 ? 16.009 -6.684 -18.571 1.00 95.06 114 VAL A N 1
ATOM 911 C CA . VAL A 1 114 ? 16.092 -6.265 -17.173 1.00 95.06 114 VAL A CA 1
ATOM 912 C C . VAL A 1 114 ? 17.556 -6.211 -16.761 1.00 95.06 114 VAL A C 1
ATOM 914 O O . VAL A 1 114 ? 18.315 -7.136 -17.048 1.00 95.06 114 VAL A O 1
ATOM 917 N N . ALA A 1 115 ? 17.934 -5.139 -16.075 1.00 94.62 115 ALA A N 1
ATOM 918 C CA . ALA A 1 115 ? 19.160 -5.059 -15.292 1.00 94.62 115 ALA A CA 1
ATOM 919 C C . ALA A 1 115 ? 18.814 -4.623 -13.869 1.00 94.62 115 ALA A C 1
ATOM 921 O O . ALA A 1 115 ? 17.914 -3.808 -13.663 1.00 94.62 115 ALA A O 1
ATOM 922 N N . GLU A 1 116 ? 19.544 -5.142 -12.893 1.00 93.56 116 GLU A N 1
ATOM 923 C CA . GLU A 1 116 ? 19.378 -4.793 -11.486 1.00 93.56 116 GLU A CA 1
ATOM 924 C C . GLU A 1 116 ? 20.717 -4.363 -10.896 1.00 93.56 116 GLU A C 1
ATOM 926 O O . GLU A 1 116 ? 21.772 -4.889 -11.253 1.00 93.56 116 GLU A O 1
ATOM 931 N N . THR A 1 117 ? 20.655 -3.396 -9.992 1.00 90.81 117 THR A N 1
ATOM 932 C CA . THR A 1 117 ? 21.730 -3.061 -9.060 1.00 90.81 117 THR A CA 1
ATOM 933 C C . THR A 1 117 ? 21.320 -3.493 -7.657 1.00 90.81 117 THR A C 1
ATOM 935 O O . THR A 1 117 ? 20.294 -4.140 -7.464 1.00 90.81 117 THR A O 1
ATOM 938 N N . GLU A 1 118 ? 22.096 -3.100 -6.650 1.00 89.56 118 GLU A N 1
ATOM 939 C CA . GLU A 1 118 ? 21.722 -3.306 -5.251 1.00 89.56 118 GLU A CA 1
ATOM 940 C C . GLU A 1 118 ? 20.392 -2.622 -4.878 1.00 89.56 118 GLU A C 1
ATOM 942 O O . GLU A 1 118 ? 19.685 -3.088 -3.987 1.00 89.56 118 GLU A O 1
ATOM 947 N N . HIS A 1 119 ? 20.044 -1.508 -5.531 1.00 92.38 119 HIS A N 1
ATOM 948 C CA . HIS A 1 119 ? 18.912 -0.667 -5.118 1.00 92.38 119 HIS A CA 1
ATOM 949 C C . HIS A 1 119 ? 17.895 -0.396 -6.222 1.00 92.38 119 HIS A C 1
ATOM 951 O O . HIS A 1 119 ? 16.763 -0.036 -5.911 1.00 92.38 119 HIS A O 1
ATOM 957 N N . TYR A 1 120 ? 18.254 -0.578 -7.493 1.00 95.44 120 TYR A N 1
ATOM 958 C CA . TYR A 1 120 ? 17.394 -0.193 -8.608 1.00 95.44 120 TYR A CA 1
ATOM 959 C C . TYR A 1 120 ? 17.226 -1.318 -9.620 1.00 95.44 120 TYR A C 1
ATOM 961 O O . TYR A 1 120 ? 18.167 -2.050 -9.925 1.00 95.44 120 TYR A O 1
ATOM 969 N N . ARG A 1 121 ? 16.027 -1.404 -10.196 1.00 95.69 121 ARG A N 1
ATOM 970 C CA . ARG A 1 121 ? 15.728 -2.238 -11.363 1.00 95.69 121 ARG A CA 1
ATOM 971 C C . ARG A 1 121 ? 15.446 -1.354 -12.572 1.00 95.69 121 ARG A C 1
ATOM 973 O O . ARG A 1 121 ? 14.631 -0.435 -12.506 1.00 95.69 121 ARG A O 1
ATOM 980 N N . PHE A 1 122 ? 16.088 -1.691 -13.682 1.00 96.56 122 PHE A N 1
ATOM 981 C CA . PHE A 1 122 ? 15.985 -1.036 -14.979 1.00 96.56 122 PHE A CA 1
ATOM 982 C C . PHE A 1 122 ? 15.343 -1.994 -15.985 1.00 96.56 122 PHE A C 1
ATOM 984 O O . PHE A 1 122 ? 15.958 -2.976 -16.402 1.00 96.56 122 PHE A O 1
ATOM 991 N N . CYS A 1 123 ? 14.109 -1.705 -16.391 1.00 96.00 123 CYS A N 1
ATOM 992 C CA . CYS A 1 123 ? 13.342 -2.487 -17.359 1.00 96.00 123 CYS A CA 1
ATOM 993 C C . CYS A 1 123 ? 13.324 -1.761 -18.709 1.00 96.00 123 CYS A C 1
ATOM 995 O O . CYS A 1 123 ? 12.548 -0.827 -18.926 1.00 96.00 123 CYS A O 1
ATOM 997 N N . LEU A 1 124 ? 14.199 -2.177 -19.626 1.00 95.81 124 LEU A N 1
ATOM 998 C CA . LEU A 1 124 ? 14.327 -1.611 -20.965 1.00 95.81 124 LEU A CA 1
ATOM 999 C C . LEU A 1 124 ? 13.454 -2.366 -21.974 1.00 95.81 124 LEU A C 1
ATOM 1001 O O . LEU A 1 124 ? 13.750 -3.500 -22.349 1.00 95.81 124 LEU A O 1
ATOM 1005 N N . ARG A 1 125 ? 12.418 -1.697 -22.472 1.00 94.38 125 ARG A N 1
ATOM 1006 C CA . ARG A 1 125 ? 11.620 -2.112 -23.623 1.00 94.38 125 ARG A CA 1
ATOM 1007 C C . ARG A 1 125 ? 12.196 -1.517 -24.903 1.00 94.38 125 ARG A C 1
ATOM 1009 O O . ARG A 1 125 ? 12.260 -0.297 -25.042 1.00 94.38 125 ARG A O 1
ATOM 1016 N N . CYS A 1 126 ? 12.545 -2.365 -25.856 1.00 93.31 126 CYS A N 1
ATOM 1017 C CA . CYS A 1 126 ? 13.061 -2.005 -27.168 1.00 93.31 126 CYS A CA 1
ATOM 1018 C C . CYS A 1 126 ? 12.031 -2.321 -28.257 1.00 93.31 126 CYS A C 1
ATOM 1020 O O . CYS A 1 126 ? 11.570 -3.457 -28.376 1.00 93.31 126 CYS A O 1
ATOM 1022 N N . THR A 1 127 ? 11.756 -1.341 -29.112 1.00 91.62 127 THR A N 1
ATOM 1023 C CA . THR A 1 127 ? 10.947 -1.491 -30.325 1.00 91.62 127 THR A CA 1
ATOM 1024 C C . THR A 1 127 ? 11.804 -1.050 -31.514 1.00 91.62 127 THR A C 1
ATOM 1026 O O . THR A 1 127 ? 11.785 0.127 -31.878 1.00 91.62 127 THR A O 1
ATOM 1029 N N . PRO A 1 128 ? 12.603 -1.942 -32.134 1.00 87.56 128 PRO A N 1
ATOM 1030 C CA . PRO A 1 128 ? 13.547 -1.595 -33.199 1.00 87.56 128 PRO A CA 1
ATOM 1031 C C . PRO A 1 128 ? 12.840 -1.338 -34.547 1.00 87.56 128 PRO A C 1
ATOM 1033 O O . PRO A 1 128 ? 13.161 -1.943 -35.573 1.00 87.56 128 PRO A O 1
ATOM 1036 N N . ARG A 1 129 ? 11.851 -0.438 -34.553 1.00 84.44 129 ARG A N 1
ATOM 1037 C CA . ARG A 1 129 ? 11.066 -0.012 -35.713 1.00 84.44 129 ARG A CA 1
ATOM 1038 C C . ARG A 1 129 ? 11.338 1.470 -36.014 1.00 84.44 129 ARG A C 1
ATOM 1040 O O . ARG A 1 129 ? 11.239 2.317 -35.121 1.00 84.44 129 ARG A O 1
ATOM 1047 N N . PRO A 1 130 ? 11.705 1.820 -37.258 1.00 76.88 130 PRO A N 1
ATOM 1048 C CA . PRO A 1 130 ? 11.801 3.217 -37.667 1.00 76.88 130 PRO A CA 1
ATOM 1049 C C . PRO A 1 130 ? 10.436 3.914 -37.574 1.00 76.88 130 PRO A C 1
ATOM 1051 O O . PRO A 1 130 ? 9.441 3.353 -38.020 1.00 76.88 130 PRO A O 1
ATOM 1054 N N . GLY A 1 131 ? 10.401 5.144 -37.056 1.00 72.19 131 GLY A N 1
ATOM 1055 C CA . GLY A 1 131 ? 9.183 5.969 -36.991 1.00 72.19 131 GLY A CA 1
ATOM 1056 C C . GLY A 1 131 ? 8.360 5.846 -35.703 1.00 72.19 131 GLY A C 1
ATOM 1057 O O . GLY A 1 131 ? 7.549 6.729 -35.445 1.00 72.19 131 GLY A O 1
ATOM 1058 N N . ASP A 1 132 ? 8.617 4.829 -34.878 1.00 73.44 132 ASP A N 1
ATOM 1059 C CA . ASP A 1 132 ? 8.037 4.679 -33.535 1.00 73.44 132 ASP A CA 1
ATOM 1060 C C . ASP A 1 132 ? 8.964 5.259 -32.448 1.00 73.44 132 ASP A C 1
ATOM 1062 O O . ASP A 1 132 ? 10.113 5.610 -32.716 1.00 73.44 132 ASP A O 1
ATOM 1066 N N . TYR A 1 133 ? 8.504 5.316 -31.195 1.00 83.00 133 TYR A N 1
ATOM 1067 C CA . TYR A 1 133 ? 9.413 5.455 -30.051 1.00 83.00 133 TYR A CA 1
ATOM 1068 C C . TYR A 1 133 ? 10.145 4.129 -29.838 1.00 83.00 133 TYR A C 1
ATOM 1070 O O . TYR A 1 133 ? 9.514 3.107 -29.563 1.00 83.00 133 TYR A O 1
ATOM 1078 N N . GLN A 1 134 ? 11.471 4.133 -29.989 1.00 88.81 134 GLN A N 1
ATOM 1079 C CA . GLN A 1 134 ? 12.240 2.888 -30.035 1.00 88.81 134 GLN A CA 1
ATOM 1080 C C . GLN A 1 134 ? 12.633 2.338 -28.667 1.00 88.81 134 GLN A C 1
ATOM 1082 O O . GLN A 1 134 ? 12.970 1.159 -28.580 1.00 88.81 134 GLN A O 1
ATOM 1087 N N . GLY A 1 135 ? 12.580 3.142 -27.605 1.00 91.62 135 GLY A N 1
ATOM 1088 C CA . GLY A 1 135 ? 12.952 2.686 -26.270 1.00 91.62 135 GLY A CA 1
ATOM 1089 C C . GLY A 1 135 ? 12.068 3.255 -25.172 1.00 91.62 135 GLY A C 1
ATOM 1090 O O . GLY A 1 135 ? 11.745 4.442 -25.170 1.00 91.62 135 GLY A O 1
ATOM 1091 N N . TYR A 1 136 ? 11.715 2.404 -24.215 1.00 95.06 136 TYR A N 1
ATOM 1092 C CA . TYR A 1 136 ? 11.131 2.801 -22.940 1.00 95.06 136 TYR A CA 1
ATOM 1093 C C . TYR A 1 136 ? 11.939 2.153 -21.826 1.00 95.06 136 TYR A C 1
ATOM 1095 O O . TYR A 1 136 ? 12.146 0.947 -21.853 1.00 95.06 136 TYR A O 1
ATOM 1103 N N . LEU A 1 137 ? 12.402 2.935 -20.863 1.00 96.75 137 LEU A N 1
ATOM 1104 C CA . LEU A 1 137 ? 13.151 2.451 -19.713 1.00 96.75 137 LEU A CA 1
ATOM 1105 C C . LEU A 1 137 ? 12.357 2.766 -18.451 1.00 96.75 137 LEU A C 1
ATOM 1107 O O . LEU A 1 137 ? 12.300 3.923 -18.042 1.00 96.75 137 LEU A O 1
ATOM 1111 N N . TYR A 1 138 ? 11.753 1.743 -17.860 1.00 96.62 138 TYR A N 1
ATOM 1112 C CA . TYR A 1 138 ? 11.056 1.836 -16.581 1.00 96.62 138 TYR A CA 1
ATOM 1113 C C . TYR A 1 138 ? 12.041 1.590 -15.442 1.00 96.62 138 TYR A C 1
ATOM 1115 O O . TYR A 1 138 ? 12.852 0.665 -15.508 1.00 96.62 138 TYR A O 1
ATOM 1123 N N . CYS A 1 139 ? 12.000 2.451 -14.428 1.00 96.56 139 CYS A N 1
ATOM 1124 C CA . CYS A 1 139 ? 12.939 2.444 -13.314 1.00 96.56 139 CYS A CA 1
ATOM 1125 C C . CYS A 1 139 ? 12.194 2.244 -11.995 1.00 96.56 139 CYS A C 1
ATOM 1127 O O . CYS A 1 139 ? 11.232 2.960 -11.714 1.00 96.56 139 CYS A O 1
ATOM 1129 N N . TYR A 1 140 ? 12.677 1.314 -11.176 1.00 95.75 140 TYR A N 1
ATOM 1130 C CA . TYR A 1 140 ? 12.074 0.954 -9.894 1.00 95.75 140 TYR A CA 1
ATOM 1131 C C . TYR A 1 140 ? 13.110 0.993 -8.769 1.00 95.75 140 TYR A C 1
ATOM 1133 O O . TYR A 1 140 ? 14.246 0.568 -8.979 1.00 95.75 140 TYR A O 1
ATOM 1141 N N . ASP A 1 141 ? 12.714 1.458 -7.584 1.00 94.81 141 ASP A N 1
ATOM 1142 C CA . ASP A 1 141 ? 13.493 1.368 -6.344 1.00 94.81 141 ASP A CA 1
ATOM 1143 C C . ASP A 1 141 ? 13.113 0.082 -5.593 1.00 94.81 141 ASP A C 1
ATOM 1145 O O . ASP A 1 141 ? 11.984 -0.092 -5.123 1.00 94.81 141 ASP A O 1
ATOM 1149 N N . LEU A 1 142 ? 14.071 -0.837 -5.482 1.00 92.75 142 LEU A N 1
ATOM 1150 C CA . LEU A 1 142 ? 13.888 -2.149 -4.861 1.00 92.75 142 LEU A CA 1
ATOM 1151 C C . LEU A 1 142 ? 13.629 -2.048 -3.352 1.00 92.75 142 LEU A C 1
ATOM 1153 O O . LEU A 1 142 ? 12.957 -2.907 -2.784 1.00 92.75 142 LEU A O 1
ATOM 1157 N N . ARG A 1 143 ? 14.109 -0.987 -2.694 1.00 91.94 143 ARG A N 1
ATOM 1158 C CA . ARG A 1 143 ? 13.883 -0.764 -1.258 1.00 91.94 143 ARG A CA 1
ATOM 1159 C C . ARG A 1 143 ? 12.426 -0.402 -1.004 1.00 91.94 143 ARG A C 1
ATOM 1161 O O . ARG A 1 143 ? 11.841 -0.864 -0.031 1.00 91.94 143 ARG A O 1
ATOM 1168 N N . GLN A 1 144 ? 11.836 0.389 -1.898 1.00 88.75 144 GLN A N 1
ATOM 1169 C CA . GLN A 1 144 ? 10.424 0.769 -1.830 1.00 88.75 144 GLN A CA 1
ATOM 1170 C C . GLN A 1 144 ? 9.513 -0.424 -2.101 1.00 88.75 144 GLN A C 1
ATOM 1172 O O . GLN A 1 144 ? 8.536 -0.618 -1.385 1.00 88.75 144 GLN A O 1
ATOM 1177 N N . GLN A 1 145 ? 9.876 -1.280 -3.062 1.00 86.56 145 GLN A N 1
ATOM 1178 C CA . GLN A 1 145 ? 9.179 -2.552 -3.273 1.00 86.56 145 GLN A CA 1
ATOM 1179 C C . GLN A 1 145 ? 9.199 -3.427 -2.017 1.00 86.56 145 GLN A C 1
ATOM 1181 O O . GLN A 1 145 ? 8.170 -3.983 -1.637 1.00 86.56 145 GLN A O 1
ATOM 1186 N N . GLU A 1 146 ? 10.355 -3.536 -1.359 1.00 85.94 146 GLU A N 1
ATOM 1187 C CA . GLU A 1 146 ? 10.483 -4.335 -0.142 1.00 85.94 146 GLU A CA 1
ATOM 1188 C C . GLU A 1 146 ? 9.710 -3.718 1.034 1.00 85.94 146 GLU A C 1
ATOM 1190 O O . GLU A 1 146 ? 9.001 -4.442 1.727 1.00 85.94 146 GLU A O 1
ATOM 1195 N N . MET A 1 147 ? 9.748 -2.394 1.223 1.00 84.12 147 MET A N 1
ATOM 1196 C CA . MET A 1 147 ? 8.939 -1.716 2.246 1.00 84.12 147 MET A CA 1
ATOM 1197 C C . MET A 1 147 ? 7.438 -1.911 2.002 1.00 84.12 147 MET A C 1
ATOM 1199 O O . MET A 1 147 ? 6.731 -2.367 2.897 1.00 84.12 147 MET A O 1
ATOM 1203 N N . ALA A 1 148 ? 6.957 -1.686 0.776 1.00 81.94 148 ALA A N 1
ATOM 1204 C CA . ALA A 1 148 ? 5.554 -1.903 0.422 1.00 81.94 148 ALA A CA 1
ATOM 1205 C C . ALA A 1 148 ? 5.130 -3.377 0.578 1.00 81.94 148 ALA A C 1
ATOM 1207 O O . ALA A 1 148 ? 3.983 -3.678 0.918 1.00 81.94 148 ALA A O 1
ATOM 1208 N N . ARG A 1 149 ? 6.047 -4.322 0.337 1.00 82.19 149 ARG A N 1
ATOM 1209 C CA . ARG A 1 149 ? 5.827 -5.752 0.586 1.00 82.19 149 ARG A CA 1
ATOM 1210 C C . ARG A 1 149 ? 5.734 -6.054 2.082 1.00 82.19 149 ARG A C 1
ATOM 1212 O O . ARG A 1 149 ? 4.855 -6.823 2.471 1.00 82.19 149 ARG A O 1
ATOM 1219 N N . GLN A 1 150 ? 6.602 -5.461 2.900 1.00 80.31 150 GLN A N 1
ATOM 1220 C CA . GLN A 1 150 ? 6.598 -5.618 4.357 1.00 80.31 150 GLN A CA 1
ATOM 1221 C C . GLN A 1 150 ? 5.338 -5.024 4.991 1.00 80.31 150 GLN A C 1
ATOM 1223 O O . GLN A 1 150 ? 4.733 -5.674 5.838 1.00 80.31 150 GLN A O 1
ATOM 1228 N N . GLU A 1 151 ? 4.876 -3.859 4.535 1.00 78.94 151 GLU A N 1
ATOM 1229 C CA . GLU A 1 151 ? 3.609 -3.264 4.989 1.00 78.94 151 GLU A CA 1
ATOM 1230 C C . GLU A 1 151 ? 2.396 -4.147 4.669 1.00 78.94 151 GLU A C 1
ATOM 1232 O O . GLU A 1 151 ? 1.436 -4.211 5.436 1.00 78.94 151 GLU A O 1
ATOM 1237 N N . LYS A 1 152 ? 2.441 -4.871 3.545 1.00 84.31 152 LYS A N 1
ATOM 1238 C CA . LYS A 1 152 ? 1.389 -5.814 3.133 1.00 84.31 152 LYS A CA 1
ATOM 1239 C C . LYS A 1 152 ? 1.537 -7.199 3.752 1.00 84.31 152 LYS A C 1
ATOM 1241 O O . LYS A 1 152 ? 0.729 -8.082 3.456 1.00 84.31 152 LYS A O 1
ATOM 1246 N N . LEU A 1 153 ? 2.570 -7.435 4.557 1.00 91.12 153 LEU A N 1
ATOM 1247 C CA . LEU A 1 153 ? 2.834 -8.749 5.110 1.00 91.12 153 LEU A CA 1
ATOM 1248 C C . LEU A 1 153 ? 1.769 -9.096 6.153 1.00 91.12 153 LEU A C 1
ATOM 1250 O O . LEU A 1 153 ? 1.637 -8.470 7.200 1.00 91.12 153 LEU A O 1
ATOM 1254 N N . VAL A 1 154 ? 0.989 -10.128 5.851 1.00 94.81 154 VAL A N 1
ATOM 1255 C CA . VAL A 1 154 ? -0.101 -10.595 6.706 1.00 94.81 154 VAL A CA 1
ATOM 1256 C C . VAL A 1 154 ? 0.446 -11.435 7.843 1.00 94.81 154 VAL A C 1
ATOM 1258 O O . VAL A 1 154 ? 0.037 -11.298 8.997 1.00 94.81 154 VAL A O 1
ATOM 1261 N N . GLY A 1 155 ? 1.371 -12.325 7.515 1.00 95.25 155 GLY A N 1
ATOM 1262 C CA . GLY A 1 155 ? 1.942 -13.236 8.478 1.00 95.25 155 GLY A CA 1
ATOM 1263 C C . GLY A 1 155 ? 2.958 -14.169 7.856 1.00 95.25 155 GLY A C 1
ATOM 1264 O O . GLY A 1 155 ? 3.216 -14.166 6.649 1.00 95.25 155 GLY A O 1
ATOM 1265 N N . ARG A 1 156 ? 3.542 -14.975 8.725 1.00 96.88 156 ARG A N 1
ATOM 1266 C CA . ARG A 1 156 ? 4.610 -15.910 8.412 1.00 96.88 156 ARG A CA 1
ATOM 1267 C C . ARG A 1 156 ? 4.336 -17.243 9.082 1.00 96.88 156 ARG A C 1
ATOM 1269 O O . ARG A 1 156 ? 3.768 -17.282 10.171 1.00 96.88 156 ARG A O 1
ATOM 1276 N N . VAL A 1 157 ? 4.762 -18.325 8.444 1.00 97.19 157 VAL A N 1
ATOM 1277 C CA . VAL A 1 157 ? 4.784 -19.665 9.036 1.00 97.19 157 VAL A CA 1
ATOM 1278 C C . VAL A 1 157 ? 6.194 -20.238 9.008 1.00 97.19 157 VAL A C 1
ATOM 1280 O O . VAL A 1 157 ? 7.013 -19.868 8.163 1.00 97.19 157 VAL A O 1
ATOM 1283 N N . THR A 1 158 ? 6.480 -21.133 9.946 1.00 96.88 158 THR A N 1
ATOM 1284 C CA . THR A 1 158 ? 7.777 -21.792 10.097 1.00 96.88 158 THR A CA 1
ATOM 1285 C C . THR A 1 158 ? 7.581 -23.247 10.500 1.00 96.88 158 THR A C 1
ATOM 1287 O O . THR A 1 158 ? 6.706 -23.558 11.308 1.00 96.88 158 THR A O 1
ATOM 1290 N N . TYR A 1 159 ? 8.426 -24.129 9.976 1.00 95.38 159 TYR A N 1
ATOM 1291 C CA . TYR A 1 159 ? 8.409 -25.564 10.262 1.00 95.38 159 TYR A CA 1
ATOM 1292 C C . TYR A 1 159 ? 9.650 -25.996 11.051 1.00 95.38 159 TYR A C 1
ATOM 1294 O O . TYR A 1 159 ? 10.662 -25.295 11.081 1.00 95.38 159 TYR A O 1
ATOM 1302 N N . ALA A 1 160 ? 9.621 -27.192 11.651 1.00 92.88 160 ALA A N 1
ATOM 1303 C CA . ALA A 1 160 ? 10.792 -27.750 12.341 1.00 92.88 160 ALA A CA 1
ATOM 1304 C C . ALA A 1 160 ? 12.006 -27.958 11.416 1.00 92.88 160 ALA A C 1
ATOM 1306 O O . ALA A 1 160 ? 13.136 -28.006 11.898 1.00 92.88 160 ALA A O 1
ATOM 1307 N N . SER A 1 161 ? 11.784 -28.066 10.102 1.00 92.25 161 SER A N 1
ATOM 1308 C CA . SER A 1 161 ? 12.844 -28.133 9.088 1.00 92.25 161 SER A CA 1
ATOM 1309 C C . SER A 1 161 ? 13.639 -26.828 8.950 1.00 92.25 161 SER A C 1
ATOM 1311 O O . SER A 1 161 ? 14.713 -26.841 8.352 1.00 92.25 161 SER A O 1
ATOM 1313 N N . GLY A 1 162 ? 13.126 -25.713 9.480 1.00 91.56 162 GLY A N 1
ATOM 1314 C CA . GLY A 1 162 ? 13.648 -24.366 9.245 1.00 91.56 162 GLY A CA 1
ATOM 1315 C C . GLY A 1 162 ? 13.077 -23.695 7.994 1.00 91.56 162 GLY A C 1
ATOM 1316 O O . GLY A 1 162 ? 13.407 -22.542 7.731 1.00 91.56 162 GLY A O 1
ATOM 1317 N N . GLU A 1 163 ? 12.215 -24.380 7.236 1.00 94.25 163 GLU A N 1
ATOM 1318 C CA . GLU A 1 163 ? 11.477 -23.763 6.135 1.00 94.25 163 GLU A CA 1
ATOM 1319 C C . GLU A 1 163 ? 10.556 -22.659 6.665 1.00 94.25 163 GLU A C 1
ATOM 1321 O O . GLU A 1 163 ? 9.884 -22.823 7.690 1.00 94.25 163 GLU A O 1
ATOM 1326 N N . GLN A 1 164 ? 10.539 -21.534 5.954 1.00 95.19 164 GLN A N 1
ATOM 1327 C CA . GLN A 1 164 ? 9.755 -20.358 6.288 1.00 95.19 164 GLN A CA 1
ATOM 1328 C C . GLN A 1 164 ? 8.996 -19.885 5.053 1.00 95.19 164 GLN A C 1
ATOM 1330 O O . GLN A 1 164 ? 9.571 -19.778 3.970 1.00 95.19 164 GLN A O 1
ATOM 1335 N N . GLN A 1 165 ? 7.724 -19.543 5.238 1.00 94.81 165 GLN A N 1
ATOM 1336 C CA . GLN A 1 165 ? 6.894 -18.969 4.185 1.00 94.81 165 GLN A CA 1
ATOM 1337 C C . GLN A 1 165 ? 6.195 -17.709 4.690 1.00 94.81 165 GLN A C 1
ATOM 1339 O O . GLN A 1 165 ? 5.637 -17.676 5.787 1.00 94.81 165 GLN A O 1
ATOM 1344 N N . GLU A 1 166 ? 6.247 -16.663 3.875 1.00 95.38 166 GLU A N 1
ATOM 1345 C CA . GLU A 1 166 ? 5.653 -15.356 4.139 1.00 95.38 166 GLU A CA 1
ATOM 1346 C C . GLU A 1 166 ? 4.438 -15.137 3.239 1.00 95.38 166 GLU A C 1
ATOM 1348 O O . GLU A 1 166 ? 4.430 -15.542 2.074 1.00 95.38 166 GLU A O 1
ATOM 1353 N N . PHE A 1 167 ? 3.408 -14.487 3.777 1.00 94.00 167 PHE A N 1
ATOM 1354 C CA . PHE A 1 167 ? 2.134 -14.292 3.097 1.00 94.00 167 PHE A CA 1
ATOM 1355 C C . PHE A 1 167 ? 1.757 -12.816 3.069 1.00 94.00 167 PHE A C 1
ATOM 1357 O O . PHE A 1 167 ? 1.697 -12.172 4.112 1.00 94.00 167 PHE A O 1
ATOM 1364 N N . CYS A 1 168 ? 1.429 -12.307 1.882 1.00 91.00 168 CYS A N 1
ATOM 1365 C CA . CYS A 1 168 ? 0.783 -10.999 1.702 1.00 91.00 168 CYS A CA 1
ATOM 1366 C C . CYS A 1 168 ? -0.724 -11.132 1.396 1.00 91.00 168 CYS A C 1
ATOM 1368 O O . CYS A 1 168 ? -1.436 -10.136 1.356 1.00 91.00 168 CYS A O 1
ATOM 1370 N N . ASP A 1 169 ? -1.215 -12.355 1.158 1.00 92.00 169 ASP A N 1
ATOM 1371 C CA . ASP A 1 169 ? -2.635 -12.659 0.940 1.00 92.00 169 ASP A CA 1
ATOM 1372 C C . ASP A 1 169 ? -3.233 -13.263 2.224 1.00 92.00 169 ASP A C 1
ATOM 1374 O O . ASP A 1 169 ? -2.826 -14.367 2.619 1.00 92.00 169 ASP A O 1
ATOM 1378 N N . PRO A 1 170 ? -4.205 -12.586 2.867 1.00 94.38 170 PRO A N 1
ATOM 1379 C CA . PRO A 1 170 ? -4.823 -13.079 4.087 1.00 94.38 170 PRO A CA 1
ATOM 1380 C C . PRO A 1 170 ? -5.489 -14.441 3.953 1.00 94.38 170 PRO A C 1
ATOM 1382 O O . PRO A 1 170 ? -5.421 -15.247 4.879 1.00 94.38 170 PRO A O 1
ATOM 1385 N N . GLN A 1 171 ? -6.107 -14.730 2.809 1.00 95.75 171 GLN A N 1
ATOM 1386 C CA . GLN A 1 171 ? -6.831 -15.985 2.624 1.00 95.75 171 GLN A CA 1
ATOM 1387 C C . GLN A 1 171 ? -5.863 -17.163 2.557 1.00 95.75 171 GLN A C 1
ATOM 1389 O O . GLN A 1 171 ? -6.074 -18.171 3.230 1.00 95.75 171 GLN A O 1
ATOM 1394 N N . ARG A 1 172 ? -4.751 -17.010 1.828 1.00 96.44 172 ARG A N 1
ATOM 1395 C CA . ARG A 1 172 ? -3.692 -18.033 1.770 1.00 96.44 172 ARG A CA 1
ATOM 1396 C C . ARG A 1 172 ? -3.010 -18.244 3.117 1.00 96.44 172 ARG A C 1
ATOM 1398 O O . ARG A 1 172 ? -2.699 -19.382 3.467 1.00 96.44 172 ARG A O 1
ATOM 1405 N N . TYR A 1 173 ? -2.798 -17.170 3.874 1.00 97.69 173 TYR A N 1
ATOM 1406 C CA . TYR A 1 173 ? -2.240 -17.258 5.220 1.00 97.69 173 TYR A CA 1
ATOM 1407 C C . TYR A 1 173 ? -3.149 -18.067 6.157 1.00 97.69 173 TYR A C 1
ATOM 1409 O O . TYR A 1 173 ? -2.714 -19.052 6.754 1.00 97.69 173 TYR A O 1
ATOM 1417 N N . LEU A 1 174 ? -4.433 -17.699 6.229 1.00 97.56 174 LEU A N 1
ATOM 1418 C CA . LEU A 1 174 ? -5.427 -18.377 7.065 1.00 97.56 174 LEU A CA 1
ATOM 1419 C C . LEU A 1 174 ? -5.646 -19.832 6.637 1.00 97.56 174 LEU A C 1
ATOM 1421 O O . LEU A 1 174 ? -5.790 -20.710 7.487 1.00 97.56 174 LEU A O 1
ATOM 1425 N N . GLN A 1 175 ? -5.647 -20.097 5.329 1.00 97.00 175 GLN A N 1
ATOM 1426 C CA . GLN A 1 175 ? -5.748 -21.450 4.793 1.00 97.00 175 GLN A CA 1
ATOM 1427 C C . GLN A 1 175 ? -4.565 -22.316 5.237 1.00 97.00 175 GLN A C 1
ATOM 1429 O O . GLN A 1 175 ? -4.789 -23.397 5.775 1.00 97.00 175 GLN A O 1
ATOM 1434 N N . THR A 1 176 ? -3.333 -21.815 5.100 1.00 97.06 176 THR A N 1
ATOM 1435 C CA . THR A 1 176 ? -2.128 -22.532 5.550 1.00 97.06 176 THR A CA 1
ATOM 1436 C C . THR A 1 176 ? -2.206 -22.871 7.038 1.00 97.06 176 THR A C 1
ATOM 1438 O O . THR A 1 176 ? -1.940 -24.005 7.425 1.00 97.06 176 THR A O 1
ATOM 1441 N N . ILE A 1 177 ? -2.628 -21.923 7.887 1.00 97.12 177 ILE A N 1
ATOM 1442 C CA . ILE A 1 177 ? -2.807 -22.195 9.323 1.00 97.12 177 ILE A CA 1
ATOM 1443 C C . ILE A 1 177 ? -3.838 -23.303 9.535 1.00 97.12 177 ILE A C 1
ATOM 1445 O O . ILE A 1 177 ? -3.573 -24.233 10.289 1.00 97.12 177 ILE A O 1
ATOM 1449 N N . ARG A 1 178 ? -4.998 -23.240 8.874 1.00 95.81 178 ARG A N 1
ATOM 1450 C CA . ARG A 1 178 ? -6.054 -24.249 9.031 1.00 95.81 178 ARG A CA 1
ATOM 1451 C C . ARG A 1 178 ? -5.587 -25.655 8.637 1.00 95.81 178 ARG A C 1
ATOM 1453 O O . ARG A 1 178 ? -5.978 -26.620 9.287 1.00 95.81 178 ARG A O 1
ATOM 1460 N N . GLU A 1 179 ? -4.780 -25.768 7.588 1.00 94.88 179 GLU A N 1
ATOM 1461 C CA . GLU A 1 179 ? -4.299 -27.052 7.067 1.00 94.88 179 GLU A CA 1
ATOM 1462 C C . GLU A 1 179 ? -3.170 -27.646 7.926 1.00 94.88 179 GLU A C 1
ATOM 1464 O O . GLU A 1 179 ? -3.184 -28.844 8.213 1.00 94.88 179 GLU A O 1
ATOM 1469 N N . GLU A 1 180 ? -2.234 -26.819 8.397 1.00 95.31 180 GLU A N 1
ATOM 1470 C CA . GLU A 1 180 ? -1.017 -27.275 9.085 1.00 95.31 180 GLU A CA 1
ATOM 1471 C C . GLU A 1 180 ? -1.148 -27.358 10.612 1.00 95.31 180 GLU A C 1
ATOM 1473 O O . GLU A 1 180 ? -0.511 -28.197 11.261 1.00 95.31 180 GLU A O 1
ATOM 1478 N N . LEU A 1 181 ? -1.987 -26.513 11.221 1.00 94.06 181 LEU A N 1
ATOM 1479 C CA . LEU A 1 181 ? -2.133 -26.436 12.677 1.00 94.06 181 LEU A CA 1
ATOM 1480 C C . LEU A 1 181 ? -2.508 -27.781 13.338 1.00 94.06 181 LEU A C 1
ATOM 1482 O O . LEU A 1 181 ? -1.920 -28.083 14.385 1.00 94.06 181 LEU A O 1
ATOM 1486 N N . PRO A 1 182 ? -3.392 -28.631 12.768 1.00 92.69 182 PRO A N 1
ATOM 1487 C CA . PRO A 1 182 ? -3.683 -29.957 13.324 1.00 92.69 182 PRO A CA 1
ATOM 1488 C C . PRO A 1 182 ? -2.456 -30.878 13.400 1.00 92.69 182 PRO A C 1
ATOM 1490 O O . PRO A 1 182 ? -2.364 -31.727 14.288 1.00 92.69 182 PRO A O 1
ATOM 1493 N N . TYR A 1 183 ? -1.484 -30.689 12.506 1.00 91.56 183 TYR A N 1
ATOM 1494 C CA . TYR A 1 183 ? -0.277 -31.509 12.410 1.00 91.56 183 TYR A CA 1
ATOM 1495 C C . TYR A 1 183 ? 0.934 -30.890 13.114 1.00 91.56 183 TYR A C 1
ATOM 1497 O O . TYR A 1 183 ? 2.014 -31.490 13.098 1.00 91.56 183 TYR A O 1
ATOM 1505 N N . ARG A 1 184 ? 0.772 -29.750 13.806 1.00 89.81 184 ARG A N 1
ATOM 1506 C CA . ARG A 1 184 ? 1.867 -28.982 14.430 1.00 89.81 184 ARG A CA 1
ATOM 1507 C C . ARG A 1 184 ? 2.803 -29.795 15.323 1.00 89.81 184 ARG A C 1
ATOM 1509 O O . ARG A 1 184 ? 3.992 -29.509 15.385 1.00 89.81 184 ARG A O 1
ATOM 1516 N N . ASN A 1 185 ? 2.289 -30.824 15.998 1.00 88.25 185 ASN A N 1
ATOM 1517 C CA . ASN A 1 185 ? 3.096 -31.683 16.872 1.00 88.25 185 ASN A CA 1
ATOM 1518 C C . ASN A 1 185 ? 4.079 -32.561 16.081 1.00 88.25 185 ASN A C 1
ATOM 1520 O O . ASN A 1 185 ? 5.090 -32.993 16.626 1.00 88.25 185 ASN A O 1
ATOM 1524 N N . THR A 1 186 ? 3.776 -32.830 14.810 1.00 90.25 186 THR A N 1
ATOM 1525 C CA . THR A 1 186 ? 4.606 -33.634 13.904 1.00 90.25 186 THR A CA 1
ATOM 1526 C C . THR A 1 186 ? 5.475 -32.771 12.995 1.00 90.25 186 THR A C 1
ATOM 1528 O O . THR A 1 186 ? 6.645 -33.084 12.804 1.00 90.25 186 THR A O 1
ATOM 1531 N N . THR A 1 187 ? 4.938 -31.661 12.482 1.00 90.50 187 THR A N 1
ATOM 1532 C CA . THR A 1 187 ? 5.640 -30.758 11.554 1.00 90.50 187 THR A CA 1
ATOM 1533 C C . THR A 1 187 ? 6.460 -29.682 12.272 1.00 90.50 187 THR A C 1
ATOM 1535 O O . THR A 1 187 ? 7.318 -29.036 11.669 1.00 90.50 187 THR A O 1
ATOM 1538 N N . GLY A 1 188 ? 6.206 -29.470 13.567 1.00 91.06 188 GLY A N 1
ATOM 1539 C CA . GLY A 1 188 ? 6.739 -28.343 14.333 1.00 91.06 188 GLY A CA 1
ATOM 1540 C C . GLY A 1 188 ? 6.205 -26.992 13.868 1.00 91.06 188 GLY A C 1
ATOM 1541 O O . GLY A 1 188 ? 6.873 -25.984 14.091 1.00 91.06 188 GLY A O 1
ATOM 1542 N N . PHE A 1 189 ? 5.042 -26.985 13.208 1.00 95.75 189 PHE A N 1
ATOM 1543 C CA . PHE A 1 189 ? 4.415 -25.794 12.649 1.00 95.75 189 PHE A CA 1
ATOM 1544 C C . PHE A 1 189 ? 4.261 -24.678 13.688 1.00 95.75 189 PHE A C 1
ATOM 1546 O O . PHE A 1 189 ? 3.740 -24.881 14.791 1.00 95.75 189 PHE A O 1
ATOM 1553 N N . ARG A 1 190 ? 4.697 -23.482 13.301 1.00 94.50 190 ARG A N 1
ATOM 1554 C CA . ARG A 1 190 ? 4.526 -22.218 14.016 1.00 94.50 190 ARG A CA 1
ATOM 1555 C C . ARG A 1 190 ? 4.044 -21.170 13.030 1.00 94.50 190 ARG A C 1
ATOM 1557 O O . ARG A 1 190 ? 4.402 -21.215 11.858 1.00 94.50 190 ARG A O 1
ATOM 1564 N N . TYR A 1 191 ? 3.285 -20.205 13.520 1.00 96.12 191 TYR A N 1
ATOM 1565 C CA . TYR A 1 191 ? 2.861 -19.060 12.731 1.00 96.12 191 TYR A CA 1
ATOM 1566 C C . TYR A 1 191 ? 3.015 -17.775 13.542 1.00 96.12 191 TYR A C 1
ATOM 1568 O O . TYR A 1 191 ? 3.039 -17.790 14.772 1.00 96.12 191 TYR A O 1
ATOM 1576 N N . GLU A 1 192 ? 3.107 -16.665 12.827 1.00 96.12 192 GLU A N 1
ATOM 1577 C CA . GLU A 1 192 ? 3.180 -15.316 13.365 1.00 96.12 192 GLU A CA 1
ATOM 1578 C C . GLU A 1 192 ? 2.282 -14.418 12.516 1.00 96.12 192 GLU A C 1
ATOM 1580 O O . GLU A 1 192 ? 2.418 -14.390 11.290 1.00 96.12 192 GLU A O 1
ATOM 1585 N N . THR A 1 193 ? 1.316 -13.747 13.143 1.00 95.50 193 THR A N 1
ATOM 1586 C CA . THR A 1 193 ? 0.415 -12.802 12.468 1.00 95.50 193 THR A CA 1
ATOM 1587 C C . THR A 1 193 ? 1.010 -11.408 12.591 1.00 95.50 193 THR A C 1
ATOM 1589 O O . THR A 1 193 ? 1.185 -10.915 13.701 1.00 95.50 193 THR A O 1
ATOM 1592 N N . LEU A 1 194 ? 1.350 -10.809 11.452 1.00 94.00 194 LEU A N 1
ATOM 1593 C CA . LEU A 1 194 ? 2.102 -9.555 11.357 1.00 94.00 194 LEU A CA 1
ATOM 1594 C C . LEU A 1 194 ? 1.212 -8.364 10.980 1.00 94.00 194 LEU A C 1
ATOM 1596 O O . LEU A 1 194 ? 1.553 -7.230 11.295 1.00 94.00 194 LEU A O 1
ATOM 1600 N N . THR A 1 195 ? 0.057 -8.611 10.356 1.00 89.75 195 THR A N 1
ATOM 1601 C CA . THR A 1 195 ? -0.919 -7.557 10.055 1.00 89.75 195 THR A CA 1
ATOM 1602 C C . THR A 1 195 ? -1.645 -7.062 11.301 1.00 89.75 195 THR A C 1
ATOM 1604 O O . THR A 1 195 ? -1.940 -7.833 12.218 1.00 89.75 195 THR A O 1
ATOM 1607 N N . ASP A 1 196 ? -2.027 -5.784 11.280 1.00 86.19 196 ASP A N 1
ATOM 1608 C CA . ASP A 1 196 ? -2.937 -5.175 12.246 1.00 86.19 196 ASP A CA 1
ATOM 1609 C C . ASP A 1 196 ? -4.423 -5.300 11.894 1.00 86.19 196 ASP A C 1
ATOM 1611 O O . ASP A 1 196 ? -5.262 -4.812 12.652 1.00 86.19 196 ASP A O 1
ATOM 1615 N N . ASP A 1 197 ? -4.769 -5.978 10.795 1.00 88.00 197 ASP A N 1
ATOM 1616 C CA . ASP A 1 197 ? -6.162 -6.193 10.411 1.00 88.00 197 ASP A CA 1
ATOM 1617 C C . ASP A 1 197 ? -6.904 -7.032 11.477 1.00 88.00 197 ASP A C 1
ATOM 1619 O O . ASP A 1 197 ? -6.609 -8.225 11.660 1.00 88.00 197 ASP A O 1
ATOM 1623 N N . PRO A 1 198 ? -7.899 -6.452 12.177 1.00 87.12 198 PRO A N 1
ATOM 1624 C CA . PRO A 1 198 ? -8.630 -7.152 13.225 1.00 87.12 198 PRO A CA 1
ATOM 1625 C C . PRO A 1 198 ? -9.425 -8.353 12.698 1.00 87.12 198 PRO A C 1
ATOM 1627 O O . PRO A 1 198 ? -9.655 -9.302 13.450 1.00 87.12 198 PRO A O 1
ATOM 1630 N N . ALA A 1 199 ? -9.840 -8.351 11.426 1.00 91.25 199 ALA A N 1
ATOM 1631 C CA . ALA A 1 199 ? -10.546 -9.477 10.824 1.00 91.25 199 ALA A CA 1
ATOM 1632 C C . ALA A 1 199 ? -9.620 -10.688 10.662 1.00 91.25 199 ALA A C 1
ATOM 1634 O O . ALA A 1 199 ? -10.024 -11.811 10.968 1.00 91.25 199 ALA A O 1
ATOM 1635 N N . VAL A 1 200 ? -8.367 -10.460 10.256 1.00 93.69 200 VAL A N 1
ATOM 1636 C CA . VAL A 1 200 ? -7.357 -11.521 10.153 1.00 93.69 200 VAL A CA 1
ATOM 1637 C C . VAL A 1 200 ? -6.991 -12.043 11.537 1.00 93.69 200 VAL A C 1
ATOM 1639 O O . VAL A 1 200 ? -7.023 -13.254 11.747 1.00 93.69 200 VAL A O 1
ATOM 1642 N N . LYS A 1 201 ? -6.717 -11.153 12.501 1.00 93.81 201 LYS A N 1
ATOM 1643 C CA . LYS A 1 201 ? -6.398 -11.551 13.884 1.00 93.81 201 LYS A CA 1
ATOM 1644 C C . LYS A 1 201 ? -7.517 -12.390 14.505 1.00 93.81 201 LYS A C 1
ATOM 1646 O O . LYS A 1 201 ? -7.244 -13.441 15.081 1.00 93.81 201 LYS A O 1
ATOM 1651 N N . LYS A 1 202 ? -8.778 -11.978 14.329 1.00 92.88 202 LYS A N 1
ATOM 1652 C CA . LYS A 1 202 ? -9.927 -12.769 14.784 1.00 92.88 202 LYS A CA 1
ATOM 1653 C C . LYS A 1 202 ? -9.994 -14.124 14.078 1.00 92.88 202 LYS A C 1
ATOM 1655 O O . LYS A 1 202 ? -10.193 -15.128 14.747 1.00 92.88 202 LYS A O 1
ATOM 1660 N N . ALA A 1 203 ? -9.834 -14.168 12.755 1.00 95.38 203 ALA A N 1
ATOM 1661 C CA . ALA A 1 203 ? -9.916 -15.417 11.998 1.00 95.38 203 ALA A CA 1
ATOM 1662 C C . ALA A 1 203 ? -8.831 -16.428 12.410 1.00 95.38 203 ALA A C 1
ATOM 1664 O O . ALA A 1 203 ? -9.094 -17.628 12.429 1.00 95.38 203 ALA A O 1
ATOM 1665 N N . VAL A 1 204 ? -7.635 -15.958 12.778 1.00 95.62 204 VAL A N 1
ATOM 1666 C CA . VAL A 1 204 ? -6.589 -16.807 13.367 1.00 95.62 204 VAL A CA 1
ATOM 1667 C C . VAL A 1 204 ? -7.049 -17.393 14.705 1.00 95.62 204 VAL A C 1
ATOM 1669 O O . VAL A 1 204 ? -6.978 -18.608 14.881 1.00 95.62 204 VAL A O 1
ATOM 1672 N N . ASP A 1 205 ? -7.569 -16.568 15.619 1.00 93.06 205 ASP A N 1
ATOM 1673 C CA . ASP A 1 205 ? -8.101 -17.039 16.908 1.00 93.06 205 ASP A CA 1
ATOM 1674 C C . ASP A 1 205 ? -9.281 -18.008 16.730 1.00 93.06 205 ASP A C 1
ATOM 1676 O O . ASP A 1 205 ? -9.372 -19.001 17.449 1.00 93.06 205 ASP A O 1
ATOM 1680 N N . ASP A 1 206 ? -10.155 -17.765 15.749 1.00 93.12 206 ASP A N 1
ATOM 1681 C CA . ASP A 1 206 ? -11.259 -18.667 15.410 1.00 93.12 206 ASP A CA 1
ATOM 1682 C C . ASP A 1 206 ? -10.728 -20.054 15.012 1.00 93.12 206 ASP A C 1
ATOM 1684 O O . ASP A 1 206 ? -11.251 -21.060 15.479 1.00 93.12 206 ASP A O 1
ATOM 1688 N N . ILE A 1 207 ? -9.660 -20.124 14.204 1.00 94.81 207 ILE A N 1
ATOM 1689 C CA . ILE A 1 207 ? -9.026 -21.397 13.819 1.00 94.81 207 ILE A CA 1
ATOM 1690 C C . ILE A 1 207 ? -8.401 -22.094 15.037 1.00 94.81 207 ILE A C 1
ATOM 1692 O O . ILE A 1 207 ? -8.522 -23.310 15.182 1.00 94.81 207 ILE A O 1
ATOM 1696 N N . LEU A 1 208 ? -7.724 -21.349 15.916 1.00 91.56 208 LEU A N 1
ATOM 1697 C CA . LEU A 1 208 ? -7.106 -21.913 17.120 1.00 91.56 208 LEU A CA 1
ATOM 1698 C C . LEU A 1 208 ? -8.133 -22.542 18.062 1.00 91.56 208 LEU A C 1
ATOM 1700 O O . LEU A 1 208 ? -7.903 -23.639 18.576 1.00 91.56 208 LEU A O 1
ATOM 1704 N N . LEU A 1 209 ? -9.228 -21.823 18.309 1.00 89.25 209 LEU A N 1
ATOM 1705 C CA . LEU A 1 209 ? -10.281 -22.249 19.222 1.00 89.25 209 LEU A CA 1
ATOM 1706 C C . LEU A 1 209 ? -11.099 -23.392 18.621 1.00 89.25 209 LEU A C 1
ATOM 1708 O O . LEU A 1 209 ? -11.381 -24.350 19.334 1.00 89.25 209 LEU A O 1
ATOM 1712 N N . ASP A 1 210 ? -11.350 -23.382 17.309 1.00 90.88 210 ASP A N 1
ATOM 1713 C CA . ASP A 1 210 ? -11.992 -24.499 16.606 1.00 90.88 210 ASP A CA 1
ATOM 1714 C C . ASP A 1 210 ? -11.193 -25.805 16.766 1.00 90.88 210 ASP A C 1
ATOM 1716 O O . ASP A 1 210 ? -11.749 -26.843 17.122 1.00 90.88 210 ASP A O 1
ATOM 1720 N N . VAL A 1 211 ? -9.858 -25.750 16.644 1.00 87.25 211 VAL A N 1
ATOM 1721 C CA . VAL A 1 211 ? -8.986 -26.912 16.913 1.00 87.25 211 VAL A CA 1
ATOM 1722 C C . VAL A 1 211 ? -9.049 -27.367 18.380 1.00 87.25 211 VAL A C 1
ATOM 1724 O O . VAL A 1 211 ? -8.850 -28.550 18.663 1.00 87.25 211 VAL A O 1
ATOM 1727 N N . ALA A 1 212 ? -9.336 -26.460 19.316 1.00 83.69 212 ALA A N 1
ATOM 1728 C CA . ALA A 1 212 ? -9.566 -26.785 20.725 1.00 83.69 212 ALA A CA 1
ATOM 1729 C C . ALA A 1 212 ? -11.010 -27.246 21.025 1.00 83.69 212 ALA A C 1
ATOM 1731 O O . ALA A 1 212 ? -11.267 -27.737 22.125 1.00 83.69 212 ALA A O 1
ATOM 1732 N N . GLY A 1 213 ? -11.933 -27.139 20.063 1.00 84.94 213 GLY A N 1
ATOM 1733 C CA . GLY A 1 213 ? -13.359 -27.423 20.241 1.00 84.94 213 GLY A CA 1
ATOM 1734 C C . GLY A 1 213 ? -14.137 -26.311 20.955 1.00 84.94 213 GLY A C 1
ATOM 1735 O O . GLY A 1 213 ? -15.188 -26.582 21.536 1.00 84.94 213 GLY A O 1
ATOM 1736 N N . GLU A 1 214 ? -13.624 -25.082 20.943 1.00 85.69 214 GLU A N 1
ATOM 1737 C CA . GLU A 1 214 ? -14.215 -23.901 21.576 1.00 85.69 214 GLU A CA 1
ATOM 1738 C C . GLU A 1 214 ? -14.675 -22.879 20.522 1.00 85.69 214 GLU A C 1
ATOM 1740 O O . GLU A 1 214 ? -14.065 -22.728 19.465 1.00 85.69 214 GLU A O 1
ATOM 1745 N N . GLU A 1 215 ? -15.740 -22.130 20.816 1.00 83.56 215 GLU A N 1
ATOM 1746 C CA . GLU A 1 215 ? -16.136 -20.976 20.000 1.00 83.56 215 GLU A CA 1
ATOM 1747 C C . GLU A 1 215 ? -15.440 -19.703 20.489 1.00 83.56 215 GLU A C 1
ATOM 1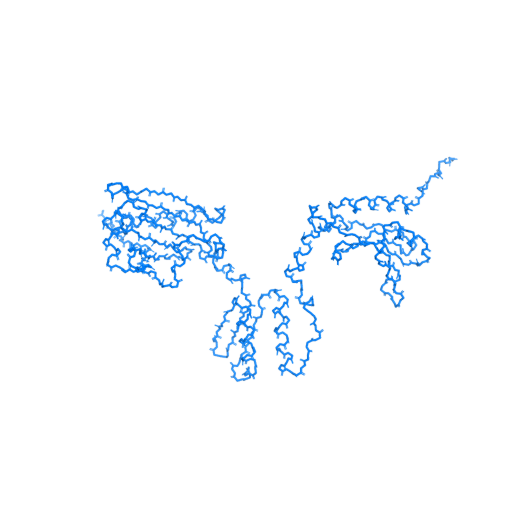749 O O . GLU A 1 215 ? -15.290 -19.489 21.692 1.00 83.56 215 GLU A O 1
ATOM 1754 N N . ASN A 1 216 ? -15.071 -18.811 19.567 1.00 87.00 216 ASN A N 1
ATOM 1755 C CA . ASN A 1 216 ? -14.477 -17.525 19.924 1.00 87.00 216 ASN A CA 1
ATOM 1756 C C . ASN A 1 216 ? -15.533 -16.529 20.448 1.00 87.00 216 ASN A C 1
ATOM 1758 O O . ASN A 1 216 ? -16.344 -16.036 19.657 1.00 87.00 216 ASN A O 1
ATOM 1762 N N . PRO A 1 217 ? -15.506 -16.136 21.739 1.00 81.50 217 PRO A N 1
ATOM 1763 C CA . PRO A 1 217 ? -16.468 -15.179 22.287 1.00 81.50 217 PRO A CA 1
ATOM 1764 C C . PRO A 1 217 ? -16.154 -13.727 21.890 1.00 81.50 217 PRO A C 1
ATOM 1766 O O . PRO A 1 217 ? -16.966 -12.826 22.123 1.00 81.50 217 PRO A O 1
ATOM 1769 N N . ARG A 1 218 ? -14.963 -13.453 21.335 1.00 77.19 218 ARG A N 1
ATOM 1770 C CA . ARG A 1 218 ? -14.527 -12.096 20.995 1.00 77.19 218 ARG A CA 1
ATOM 1771 C C . ARG A 1 218 ? -15.092 -11.666 19.644 1.00 77.19 218 ARG A C 1
ATOM 1773 O O . ARG A 1 218 ? -15.014 -12.380 18.650 1.00 77.19 218 ARG A O 1
ATOM 1780 N N . ARG A 1 219 ? -15.616 -10.441 19.592 1.00 79.50 219 ARG A N 1
ATOM 1781 C CA . ARG A 1 219 ? -16.035 -9.780 18.346 1.00 79.50 219 ARG A CA 1
ATOM 1782 C C . ARG A 1 219 ? -14.829 -9.144 17.656 1.00 79.50 219 ARG A C 1
ATOM 1784 O O . ARG A 1 219 ? -13.840 -8.844 18.313 1.00 79.50 219 ARG A O 1
ATOM 1791 N N . THR A 1 220 ? -14.926 -8.866 16.357 1.00 76.00 220 THR A N 1
ATOM 1792 C CA . THR A 1 220 ? -13.826 -8.281 15.562 1.00 76.00 220 THR A CA 1
ATOM 1793 C C . THR A 1 220 ? -13.306 -6.960 16.136 1.00 76.00 220 THR A C 1
ATOM 1795 O O . THR A 1 220 ? -12.101 -6.750 16.169 1.00 76.00 220 THR A O 1
ATOM 1798 N N . CYS A 1 221 ? -14.179 -6.109 16.684 1.00 68.88 221 CYS A N 1
ATOM 1799 C CA . CYS A 1 221 ? -13.785 -4.854 17.340 1.00 68.88 221 CYS A CA 1
ATOM 1800 C C . CYS A 1 221 ? -12.847 -5.048 18.544 1.00 68.88 221 CYS A C 1
ATOM 1802 O O . CYS A 1 221 ? -12.114 -4.132 18.902 1.00 68.88 221 CYS A O 1
ATOM 1804 N N . ASN A 1 222 ? -12.826 -6.242 19.149 1.00 79.12 222 ASN A N 1
ATOM 1805 C CA . ASN A 1 222 ? -11.923 -6.560 20.255 1.00 79.12 222 ASN A CA 1
ATOM 1806 C C . ASN A 1 222 ? -10.467 -6.742 19.790 1.00 79.12 222 ASN A C 1
ATOM 1808 O O . ASN A 1 222 ? -9.576 -6.830 20.629 1.00 79.12 222 ASN A O 1
ATOM 1812 N N . TYR A 1 223 ? -10.226 -6.812 18.476 1.00 78.62 223 TYR A N 1
ATOM 1813 C CA . TYR A 1 223 ? -8.903 -6.984 17.867 1.00 78.62 223 TYR A CA 1
ATOM 1814 C C . TYR A 1 223 ? -8.339 -5.681 17.281 1.00 78.62 223 TYR A C 1
ATOM 1816 O O . TYR A 1 223 ? -7.267 -5.696 16.679 1.00 78.62 223 TYR A O 1
ATOM 1824 N N . GLY A 1 224 ? -9.047 -4.561 17.466 1.00 77.00 224 GLY A N 1
ATOM 1825 C CA . GLY A 1 224 ? -8.704 -3.249 16.924 1.00 77.00 224 GLY A CA 1
ATOM 1826 C C . GLY A 1 224 ? -9.815 -2.663 16.051 1.00 77.00 224 GLY A C 1
ATOM 1827 O O . GLY A 1 224 ? -10.845 -3.291 15.795 1.00 77.00 224 GLY A O 1
ATOM 1828 N N . LEU A 1 225 ? -9.601 -1.429 15.593 1.00 70.38 225 LEU A N 1
ATOM 1829 C CA . LEU A 1 225 ? -10.485 -0.782 14.626 1.00 70.38 225 LEU A CA 1
ATOM 1830 C C . LEU A 1 225 ? -10.266 -1.386 13.237 1.00 70.38 225 LEU A C 1
ATOM 1832 O O . LEU A 1 225 ? -9.131 -1.516 12.781 1.00 70.38 225 LEU A O 1
ATOM 1836 N N . THR A 1 226 ? -11.358 -1.715 12.550 1.00 73.25 226 THR A N 1
ATOM 1837 C CA . THR A 1 226 ? -11.323 -2.073 11.125 1.00 73.25 226 THR A CA 1
ATOM 1838 C C . THR A 1 226 ? -10.921 -0.854 10.290 1.00 73.25 226 THR A C 1
ATOM 1840 O O . THR A 1 226 ? -11.059 0.277 10.755 1.00 73.25 226 THR A O 1
ATOM 1843 N N . GLU A 1 227 ? -10.494 -1.039 9.036 1.00 72.62 227 GLU A N 1
ATOM 1844 C CA . GLU A 1 227 ? -10.268 0.102 8.128 1.00 72.62 227 GLU A CA 1
ATOM 1845 C C . GLU A 1 227 ? -11.525 0.965 7.964 1.00 72.62 227 GLU A C 1
ATOM 1847 O O . GLU A 1 227 ? -11.437 2.189 7.974 1.00 72.62 227 GLU A O 1
ATOM 1852 N N . ALA A 1 228 ? -12.711 0.346 7.934 1.00 76.12 228 ALA A N 1
ATOM 1853 C CA . ALA A 1 228 ? -13.981 1.068 7.964 1.00 76.12 228 ALA A CA 1
ATOM 1854 C C . ALA A 1 228 ? -14.153 1.893 9.254 1.00 76.12 228 ALA A C 1
ATOM 1856 O O . ALA A 1 228 ? -14.596 3.033 9.191 1.00 76.12 228 ALA A O 1
ATOM 1857 N N . GLY A 1 229 ? -13.763 1.356 10.416 1.00 78.44 229 GLY A N 1
ATOM 1858 C CA . GLY A 1 229 ? -13.789 2.080 11.690 1.00 78.44 229 GLY A CA 1
ATOM 1859 C C . GLY A 1 229 ? -12.779 3.231 11.748 1.00 78.44 229 GLY A C 1
ATOM 1860 O O . GLY A 1 229 ? -13.113 4.319 12.210 1.00 78.44 229 GLY A O 1
ATOM 1861 N N . LYS A 1 230 ? -11.564 3.031 11.220 1.00 81.31 230 LYS A N 1
ATOM 1862 C CA . LYS A 1 230 ? -10.564 4.101 11.072 1.00 81.31 230 LYS A CA 1
ATOM 1863 C C . LYS A 1 230 ? -11.070 5.192 10.131 1.00 81.31 230 LYS A C 1
ATOM 1865 O O . LYS A 1 230 ? -10.929 6.372 10.436 1.00 81.31 230 LYS A O 1
ATOM 1870 N N . GLN A 1 231 ? -11.684 4.810 9.012 1.00 85.06 231 GLN A N 1
ATOM 1871 C CA . GLN A 1 231 ? -12.259 5.760 8.069 1.00 85.06 231 GLN A CA 1
ATOM 1872 C C . GLN A 1 231 ? -13.446 6.512 8.670 1.00 85.06 231 GLN A C 1
ATOM 1874 O O . GLN A 1 231 ? -13.522 7.718 8.491 1.00 85.06 231 GLN A O 1
ATOM 1879 N N . ALA A 1 232 ? -14.314 5.852 9.438 1.00 87.38 232 ALA A N 1
ATOM 1880 C CA . ALA A 1 232 ? -15.418 6.511 10.134 1.00 87.38 232 ALA A CA 1
ATOM 1881 C C . ALA A 1 232 ? -14.923 7.581 11.124 1.00 87.38 232 ALA A C 1
ATOM 1883 O O . ALA A 1 232 ? -15.506 8.657 11.203 1.00 87.38 232 ALA A O 1
ATOM 1884 N N . LEU A 1 233 ? -13.809 7.336 11.826 1.00 87.00 233 LEU A N 1
ATOM 1885 C CA . LEU A 1 233 ? -13.180 8.350 12.682 1.00 87.00 233 LEU A CA 1
ATOM 1886 C C . LEU A 1 233 ? -12.594 9.523 11.884 1.00 87.00 233 LEU A C 1
ATOM 1888 O O . LEU A 1 233 ? -12.749 10.668 12.303 1.00 87.00 233 LEU A O 1
ATOM 1892 N N . ARG A 1 234 ? -11.945 9.252 10.740 1.00 89.50 234 ARG A N 1
ATOM 1893 C CA . ARG A 1 234 ? -11.455 10.306 9.829 1.00 89.50 234 ARG A CA 1
ATOM 1894 C C . ARG A 1 234 ? -12.607 11.138 9.277 1.00 89.50 234 ARG A C 1
ATOM 1896 O O . ARG A 1 234 ? -12.508 12.356 9.235 1.00 89.50 234 ARG A O 1
ATOM 1903 N N . ASP A 1 235 ? -13.697 10.481 8.898 1.00 91.62 235 ASP A N 1
ATOM 1904 C CA . ASP A 1 235 ? -14.899 11.116 8.372 1.00 91.62 235 ASP A CA 1
ATOM 1905 C C . ASP A 1 235 ? -15.567 11.991 9.431 1.00 91.62 235 ASP A C 1
ATOM 1907 O O . ASP A 1 235 ? -15.887 13.134 9.135 1.00 91.62 235 ASP A O 1
ATOM 1911 N N . ALA A 1 236 ? -15.676 11.517 10.676 1.00 91.31 236 ALA A N 1
ATOM 1912 C CA . ALA A 1 236 ? -16.171 12.311 11.802 1.00 91.31 236 ALA A CA 1
ATOM 1913 C C . ALA A 1 236 ? -15.258 13.507 12.154 1.00 91.31 236 ALA A C 1
ATOM 1915 O O . ALA A 1 236 ? -15.689 14.434 12.839 1.00 91.31 236 ALA A O 1
ATOM 1916 N N . ALA A 1 237 ? -13.997 13.501 11.710 1.00 91.38 237 ALA A N 1
ATOM 1917 C CA . ALA A 1 237 ? -13.053 14.608 11.867 1.00 91.38 237 ALA A CA 1
ATOM 1918 C C . ALA A 1 237 ? -13.006 15.569 10.669 1.00 91.38 237 ALA A C 1
ATOM 1920 O O . ALA A 1 237 ? -12.352 16.608 10.761 1.00 91.38 237 ALA A O 1
ATOM 1921 N N . ASP A 1 238 ? -13.691 15.256 9.568 1.00 90.88 238 ASP A N 1
ATOM 1922 C CA . ASP A 1 238 ? -13.729 16.084 8.365 1.00 90.88 238 ASP A CA 1
ATOM 1923 C C . ASP A 1 238 ? -14.907 17.074 8.420 1.00 90.88 238 ASP A C 1
ATOM 1925 O O . ASP A 1 238 ? -16.041 16.682 8.145 1.00 90.88 238 ASP A O 1
ATOM 1929 N N . PRO A 1 239 ? -14.665 18.371 8.693 1.00 85.75 239 PRO A N 1
ATOM 1930 C CA . PRO A 1 239 ? -15.729 19.362 8.854 1.00 85.75 239 PRO A CA 1
ATOM 1931 C C . PRO A 1 239 ? -16.486 19.668 7.553 1.00 85.75 239 PRO A C 1
ATOM 1933 O O . PRO A 1 239 ? -17.483 20.386 7.582 1.00 85.75 239 PRO A O 1
ATOM 1936 N N . SER A 1 240 ? -16.012 19.183 6.399 1.00 88.69 240 SER A N 1
ATOM 1937 C CA . SER A 1 240 ? -16.710 19.355 5.122 1.00 88.69 240 SER A CA 1
ATOM 1938 C C . SER A 1 240 ? -17.875 18.377 4.934 1.00 88.69 240 SER A C 1
ATOM 1940 O O . SER A 1 240 ? -18.690 18.559 4.023 1.00 88.69 240 SER A O 1
ATOM 1942 N N . LYS A 1 241 ? -17.973 17.348 5.784 1.00 90.56 241 LYS A N 1
ATOM 1943 C CA . LYS A 1 241 ? -19.024 16.333 5.723 1.00 90.56 241 LYS A CA 1
ATOM 1944 C C . LYS A 1 241 ? -20.233 16.731 6.576 1.00 90.56 241 LYS A C 1
ATOM 1946 O O . LYS A 1 241 ? -20.091 17.418 7.584 1.00 90.56 241 LYS A O 1
ATOM 1951 N N . PRO A 1 242 ? -21.451 16.319 6.181 1.00 92.25 242 PRO A N 1
ATOM 1952 C CA . PRO A 1 242 ? -22.608 16.464 7.050 1.00 92.25 242 PRO A CA 1
ATOM 1953 C C . PRO A 1 242 ? -22.444 15.559 8.274 1.00 92.25 242 PRO A C 1
ATOM 1955 O O . PRO A 1 242 ? -22.135 14.378 8.123 1.00 92.25 242 PRO A O 1
ATOM 1958 N N . HIS A 1 243 ? -22.707 16.111 9.456 1.00 95.19 243 HIS A N 1
ATOM 1959 C CA . HIS A 1 243 ? -22.585 15.402 10.727 1.00 95.19 243 HIS A CA 1
ATOM 1960 C C . HIS A 1 243 ? -23.910 15.351 11.487 1.00 95.19 243 HIS A C 1
ATOM 1962 O O . HIS A 1 243 ? -24.757 16.240 11.351 1.00 95.19 243 HIS A O 1
ATOM 1968 N N . THR A 1 244 ? -24.075 14.324 12.317 1.00 95.62 244 THR A N 1
ATOM 1969 C CA . THR A 1 244 ? -25.175 14.203 13.278 1.00 95.62 244 THR A CA 1
ATOM 1970 C C . THR A 1 244 ? -24.651 14.279 14.707 1.00 95.62 244 THR A C 1
ATOM 1972 O O . THR A 1 244 ? -23.554 13.817 15.013 1.00 95.62 244 THR A O 1
ATOM 1975 N N . TYR A 1 245 ? -25.449 14.864 15.600 1.00 96.19 245 TYR A N 1
ATOM 1976 C CA . TYR A 1 245 ? -25.093 15.051 17.004 1.00 96.19 245 TYR A CA 1
ATOM 1977 C C . TYR A 1 245 ? -26.227 14.528 17.877 1.00 96.19 245 TYR A C 1
ATOM 1979 O O . TYR A 1 245 ? -27.386 14.903 17.697 1.00 96.19 245 TYR A O 1
ATOM 1987 N N . SER A 1 246 ? -25.885 13.664 18.824 1.00 96.56 246 SER A N 1
ATOM 1988 C CA . SER A 1 246 ? -26.800 13.135 19.828 1.00 96.56 246 SER A CA 1
ATOM 1989 C C . SER A 1 246 ? -26.270 13.491 21.206 1.00 96.56 246 SER A C 1
ATOM 1991 O O . SER A 1 246 ? -25.224 12.989 21.620 1.00 96.56 246 SER A O 1
ATOM 1993 N N . TRP A 1 247 ? -27.023 14.302 21.937 1.00 97.81 247 TRP A N 1
ATOM 1994 C CA . TRP A 1 247 ? -26.681 14.694 23.296 1.00 97.81 247 TRP A CA 1
ATOM 1995 C C . TRP A 1 247 ? -27.062 13.594 24.283 1.00 97.81 247 TRP A C 1
ATOM 1997 O O . TRP A 1 247 ? -27.990 12.807 24.038 1.00 97.81 247 TRP A O 1
ATOM 2007 N N . PHE A 1 248 ? -26.334 13.518 25.392 1.00 97.19 248 PHE A N 1
ATOM 2008 C CA . PHE A 1 248 ? -26.639 12.584 26.462 1.00 97.19 248 PHE A CA 1
ATOM 2009 C C . PHE A 1 248 ? -26.389 13.182 27.842 1.00 97.19 248 PHE A C 1
ATOM 2011 O O . PHE A 1 248 ? -25.535 14.048 28.016 1.00 97.19 248 PHE A O 1
ATOM 2018 N N . VAL A 1 249 ? -27.122 12.654 28.822 1.00 96.88 249 VAL A N 1
ATOM 2019 C CA . VAL A 1 249 ? -26.876 12.882 30.247 1.00 96.88 249 VAL A CA 1
ATOM 2020 C C . VAL A 1 249 ? -26.616 11.540 30.916 1.00 96.88 249 VAL A C 1
ATOM 2022 O O . VAL A 1 249 ? -27.387 10.592 30.737 1.00 96.88 249 VAL A O 1
ATOM 2025 N N . MET A 1 250 ? -25.525 11.458 31.670 1.00 95.19 250 MET A N 1
ATOM 2026 C CA . MET A 1 250 ? -25.165 10.303 32.490 1.00 95.19 250 MET A CA 1
ATOM 2027 C C . MET A 1 250 ? -25.212 10.669 33.965 1.00 95.19 250 MET A C 1
ATOM 2029 O O . MET A 1 250 ? -24.840 11.781 34.323 1.00 95.19 250 MET A O 1
ATOM 2033 N N . THR A 1 251 ? -25.651 9.746 34.815 1.00 93.75 251 THR A N 1
ATOM 2034 C CA . THR A 1 251 ? -25.645 9.923 36.274 1.00 93.75 251 THR A CA 1
ATOM 2035 C C . THR A 1 251 ? -25.138 8.677 36.975 1.00 93.75 251 THR A C 1
ATOM 2037 O O . THR A 1 251 ? -25.376 7.571 36.484 1.00 93.75 251 THR A O 1
ATOM 2040 N N . ASP A 1 252 ? -24.554 8.846 38.161 1.00 87.69 252 ASP A N 1
ATOM 2041 C CA . ASP A 1 252 ? -24.054 7.756 39.007 1.00 87.69 252 ASP A CA 1
ATOM 2042 C C . ASP A 1 252 ? -23.038 6.840 38.267 1.00 87.69 252 ASP A C 1
ATOM 2044 O O . ASP A 1 252 ? -23.046 5.613 38.438 1.00 87.69 252 ASP A O 1
ATOM 2048 N N . CYS A 1 253 ? -22.181 7.424 37.421 1.00 80.75 253 CYS A N 1
ATOM 2049 C CA . CYS A 1 253 ? -21.208 6.749 36.560 1.00 80.75 253 CYS A CA 1
ATOM 2050 C C . CYS A 1 253 ? -20.270 5.843 37.362 1.00 80.75 253 CYS A C 1
ATOM 2052 O O . CYS A 1 253 ? -19.830 6.180 38.463 1.00 80.75 253 CYS A O 1
ATOM 2054 N N . ASN A 1 254 ? -19.906 4.696 36.785 1.00 74.69 254 ASN A N 1
ATOM 2055 C CA . ASN A 1 254 ? -19.076 3.668 37.429 1.00 74.69 254 ASN A CA 1
ATOM 2056 C C . ASN A 1 254 ? -19.681 3.077 38.717 1.00 74.69 254 ASN A C 1
ATOM 2058 O O . ASN A 1 254 ? -18.975 2.456 39.517 1.00 74.69 254 ASN A O 1
ATOM 2062 N N . THR A 1 255 ? -20.992 3.223 38.918 1.00 80.75 255 THR A N 1
ATOM 2063 C CA . THR A 1 255 ? -21.719 2.567 40.007 1.00 80.75 255 THR A CA 1
ATOM 2064 C C . THR A 1 255 ? -22.785 1.616 39.466 1.00 80.75 255 THR A C 1
ATOM 2066 O O . THR A 1 255 ? -23.192 1.673 38.310 1.00 80.75 255 THR A O 1
ATOM 2069 N N . SER A 1 256 ? -23.310 0.749 40.335 1.00 80.50 256 SER A N 1
ATOM 2070 C CA . SER A 1 256 ? -24.449 -0.125 39.999 1.00 80.50 256 SER A CA 1
ATOM 2071 C C . SER A 1 256 ? -25.755 0.623 39.683 1.00 80.50 256 SER A C 1
ATOM 2073 O O . SER A 1 256 ? -26.727 -0.010 39.277 1.00 80.50 256 SER A O 1
ATOM 2075 N N . LYS A 1 257 ? -25.793 1.945 39.896 1.00 83.50 257 LYS A N 1
ATOM 2076 C CA . LYS A 1 257 ? -26.951 2.811 39.653 1.00 83.50 257 LYS A CA 1
ATOM 2077 C C . LYS A 1 257 ? -26.800 3.677 38.401 1.00 83.50 257 LYS A C 1
ATOM 2079 O O . LYS A 1 257 ? -27.651 4.534 38.194 1.00 83.50 257 LYS A O 1
ATOM 2084 N N . GLU A 1 258 ? -25.761 3.455 37.595 1.00 88.25 258 GLU A N 1
ATOM 2085 C CA . GLU A 1 258 ? -25.496 4.235 36.386 1.00 88.25 258 GLU A CA 1
ATOM 2086 C C . GLU A 1 258 ? -26.727 4.299 35.467 1.00 88.25 258 GLU A C 1
ATOM 2088 O O . GLU A 1 258 ? -27.340 3.278 35.135 1.00 88.25 258 GLU A O 1
ATOM 2093 N N . GLN A 1 259 ? -27.089 5.512 35.053 1.00 89.62 259 GLN A N 1
ATOM 2094 C CA . GLN A 1 259 ? -28.148 5.764 34.077 1.00 89.62 259 GLN A CA 1
ATOM 2095 C C . GLN A 1 259 ? -27.597 6.620 32.946 1.00 89.62 259 GLN A C 1
ATOM 2097 O O . GLN A 1 259 ? -26.861 7.574 33.185 1.00 89.62 259 GLN A O 1
ATOM 2102 N N . ILE A 1 260 ? -27.965 6.278 31.709 1.00 92.19 260 ILE A N 1
ATOM 2103 C CA . ILE A 1 260 ? -27.569 7.019 30.510 1.00 92.19 260 ILE A CA 1
ATOM 2104 C C . ILE A 1 260 ? -28.822 7.356 29.706 1.00 92.19 260 ILE A C 1
ATOM 2106 O O . ILE A 1 260 ? -29.480 6.466 29.162 1.00 92.19 260 ILE A O 1
ATOM 2110 N N . HIS A 1 261 ? -29.119 8.644 29.585 1.00 92.62 261 HIS A N 1
ATOM 2111 C CA . HIS A 1 261 ? -30.173 9.170 28.726 1.00 92.62 261 HIS A CA 1
ATOM 2112 C C . HIS A 1 261 ? -29.548 9.648 27.416 1.00 92.62 261 HIS A C 1
ATOM 2114 O O . HIS A 1 261 ? -28.755 10.581 27.430 1.00 92.62 261 HIS A O 1
ATOM 2120 N N . ARG A 1 262 ? -29.868 8.989 26.296 1.00 92.94 262 ARG A N 1
ATOM 2121 C CA . ARG A 1 262 ? -29.291 9.246 24.959 1.00 92.94 262 ARG A CA 1
ATOM 2122 C C . ARG A 1 262 ? -30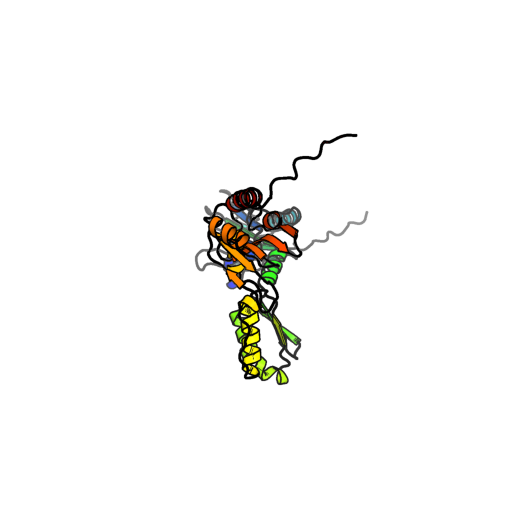.328 9.837 24.003 1.00 92.94 262 ARG A C 1
ATOM 2124 O O . ARG A 1 262 ? -31.512 9.868 24.330 1.00 92.94 262 ARG A O 1
ATOM 2131 N N . ALA A 1 263 ? -29.881 10.209 22.799 1.00 91.75 263 ALA A N 1
ATOM 2132 C CA . ALA A 1 263 ? -30.714 10.743 21.719 1.00 91.75 263 ALA A CA 1
ATOM 2133 C C . ALA A 1 263 ? -31.470 12.022 22.117 1.00 91.75 263 ALA A C 1
ATOM 2135 O O . ALA A 1 263 ? -32.612 12.236 21.710 1.00 91.75 263 ALA A O 1
ATOM 2136 N N . LEU A 1 264 ? -30.829 12.861 22.933 1.00 94.06 264 LEU A N 1
ATOM 2137 C CA . LEU A 1 264 ? -31.370 14.145 23.362 1.00 94.06 264 LEU A CA 1
ATOM 2138 C C . LEU A 1 264 ? -30.984 15.247 22.367 1.00 94.06 264 LEU A C 1
ATOM 2140 O O . LEU A 1 264 ? -29.964 15.163 21.675 1.00 94.06 264 LEU A O 1
ATOM 2144 N N . THR A 1 265 ? -31.794 16.303 22.326 1.00 96.56 265 THR A N 1
ATOM 2145 C CA . THR A 1 265 ? -31.363 17.614 21.822 1.00 96.56 265 THR A CA 1
ATOM 2146 C C . THR A 1 265 ? -30.496 18.304 22.877 1.00 96.56 265 THR A C 1
ATOM 2148 O O . THR A 1 265 ? -30.515 17.896 24.039 1.00 96.56 265 THR A O 1
ATOM 2151 N N . LEU A 1 266 ? -29.763 19.355 22.497 1.00 96.69 266 LEU A N 1
ATOM 2152 C CA . LEU A 1 266 ? -28.965 20.137 23.447 1.00 96.69 266 LEU A CA 1
ATOM 2153 C C . LEU A 1 266 ? -29.846 20.670 24.587 1.00 96.69 266 LEU A C 1
ATOM 2155 O O . LEU A 1 266 ? -29.588 20.354 25.743 1.00 96.69 266 LEU A O 1
ATOM 2159 N N . ASP A 1 267 ? -30.945 21.351 24.256 1.00 96.38 267 ASP A N 1
ATOM 2160 C CA . ASP A 1 267 ? -31.894 21.889 25.243 1.00 96.38 267 ASP A CA 1
ATOM 2161 C C . ASP A 1 267 ? -32.465 20.797 26.159 1.00 96.38 267 ASP A C 1
ATOM 2163 O O . ASP A 1 267 ? -32.562 20.973 27.372 1.00 96.38 267 ASP A O 1
ATOM 2167 N N . GLY A 1 268 ? -32.809 19.636 25.589 1.00 96.19 268 GLY A N 1
ATOM 2168 C CA . GLY A 1 268 ? -33.325 18.505 26.358 1.00 96.19 268 GLY A CA 1
ATOM 2169 C C . GLY A 1 268 ? -32.281 17.915 27.306 1.00 96.19 268 GLY A C 1
ATOM 2170 O O . GLY A 1 268 ? -32.622 17.500 28.412 1.00 96.19 268 GLY A O 1
ATOM 2171 N N . ALA A 1 269 ? -31.010 17.896 26.899 1.00 96.88 269 ALA A N 1
ATOM 2172 C CA . ALA A 1 269 ? -29.906 17.472 27.749 1.00 96.88 269 ALA A CA 1
ATOM 2173 C C . ALA A 1 269 ? -29.614 18.494 28.857 1.00 96.88 269 ALA A C 1
ATOM 2175 O O . ALA A 1 269 ? -29.434 18.083 30.000 1.00 96.88 269 ALA A O 1
ATOM 2176 N N . ILE A 1 270 ? -29.631 19.797 28.554 1.00 96.81 270 ILE A N 1
ATOM 2177 C CA . ILE A 1 270 ? -29.453 20.878 29.539 1.00 96.81 270 ILE A CA 1
ATOM 2178 C C . ILE A 1 270 ? -30.538 20.802 30.610 1.00 96.81 270 ILE A C 1
ATOM 2180 O O . ILE A 1 270 ? -30.220 20.735 31.797 1.00 96.81 270 ILE A O 1
ATOM 2184 N N . GLN A 1 271 ? -31.805 20.723 30.196 1.00 96.25 271 GLN A N 1
ATOM 2185 C CA . GLN A 1 271 ? -32.929 20.630 31.122 1.00 96.25 271 GLN A CA 1
ATOM 2186 C C . GLN A 1 271 ? -32.810 19.390 32.016 1.00 96.25 271 GLN A C 1
ATOM 2188 O O . GLN A 1 271 ? -32.896 19.488 33.237 1.00 96.25 271 GLN A O 1
ATOM 2193 N N . LEU A 1 272 ? -32.553 18.220 31.423 1.00 95.56 272 LEU A N 1
ATOM 2194 C CA . LEU A 1 272 ? -32.414 16.975 32.178 1.00 95.56 272 LEU A CA 1
ATOM 2195 C C . LEU A 1 272 ? -31.222 17.014 33.148 1.00 95.56 272 LEU A C 1
ATOM 2197 O O . LEU A 1 272 ? -31.297 16.470 34.250 1.00 95.56 2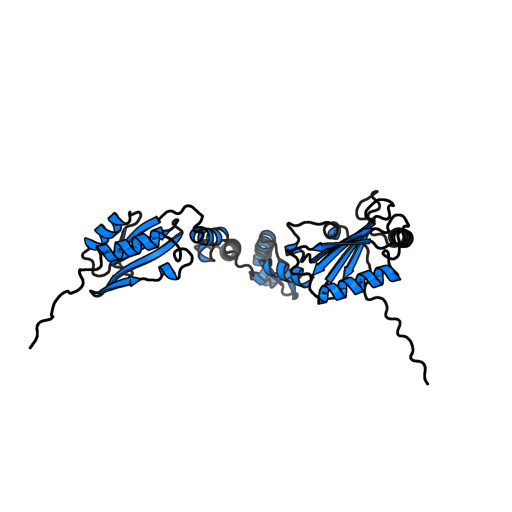72 LEU A O 1
ATOM 2201 N N . TYR A 1 273 ? -30.123 17.653 32.747 1.00 95.44 273 TYR A N 1
ATOM 2202 C CA . TYR A 1 273 ? -28.958 17.851 33.596 1.00 95.44 273 TYR A CA 1
ATOM 2203 C C . TYR A 1 273 ? -29.278 18.782 34.774 1.00 95.44 273 TYR A C 1
ATOM 2205 O O . TYR A 1 273 ? -28.937 18.445 35.906 1.00 95.44 273 TYR A O 1
ATOM 2213 N N . GLN A 1 274 ? -29.963 19.908 34.554 1.00 93.31 274 GLN A N 1
ATOM 2214 C CA . GLN A 1 274 ? -30.362 20.845 35.614 1.00 93.31 274 GLN A CA 1
ATOM 2215 C C . GLN A 1 274 ? -31.379 20.229 36.590 1.00 93.31 274 GLN A C 1
ATOM 2217 O O . GLN A 1 274 ? -31.197 20.349 37.801 1.00 93.31 274 GLN A O 1
ATOM 2222 N N . ASP A 1 275 ? -32.387 19.514 36.079 1.00 93.75 275 ASP A N 1
ATOM 2223 C CA . ASP A 1 275 ? -33.463 18.896 36.872 1.00 93.75 275 ASP A CA 1
ATOM 2224 C C . ASP A 1 275 ? -32.986 17.709 37.734 1.00 93.75 275 ASP A C 1
ATOM 2226 O O . ASP A 1 275 ? -33.672 17.289 38.669 1.00 93.75 275 ASP A O 1
ATOM 2230 N N . SER A 1 276 ? -31.816 17.143 37.427 1.00 90.19 276 SER A N 1
ATOM 2231 C CA . SER A 1 276 ? -31.249 16.003 38.149 1.00 90.19 276 SER A CA 1
ATOM 2232 C C . SER A 1 276 ? -30.651 16.415 39.500 1.00 90.19 276 SER A C 1
ATOM 2234 O O . SER A 1 276 ? -29.718 17.218 39.564 1.00 90.19 276 SER A O 1
ATOM 2236 N N . ASP A 1 277 ? -31.123 15.791 40.581 1.00 88.12 277 ASP A N 1
ATOM 2237 C CA . ASP A 1 277 ? -30.610 15.935 41.952 1.00 88.12 277 ASP A CA 1
ATOM 2238 C C . ASP A 1 277 ? -29.454 14.970 42.273 1.00 88.12 277 ASP A C 1
ATOM 2240 O O . ASP A 1 277 ? -29.037 14.829 43.427 1.00 88.12 277 ASP A O 1
ATOM 2244 N N . ARG A 1 278 ? -28.937 14.272 41.254 1.00 89.75 278 ARG A N 1
ATOM 2245 C CA . ARG A 1 278 ? -27.888 13.269 41.432 1.00 89.75 278 ARG A CA 1
ATOM 2246 C C . ARG A 1 278 ? -26.547 13.918 41.789 1.00 89.75 278 ARG A C 1
ATOM 2248 O O . ARG A 1 278 ? -26.177 14.917 41.174 1.00 89.75 278 ARG A O 1
ATOM 2255 N N . PRO A 1 279 ? -25.799 13.328 42.743 1.00 85.69 279 PRO A N 1
ATOM 2256 C CA . PRO A 1 279 ? -24.524 13.876 43.213 1.00 85.69 279 PRO A CA 1
ATOM 2257 C C . PRO A 1 279 ? -23.400 13.756 42.177 1.00 85.69 279 PRO A C 1
ATOM 2259 O O . PRO A 1 279 ? -22.393 14.445 42.288 1.00 85.69 279 PRO A O 1
ATOM 2262 N N . GLU A 1 280 ? -23.565 12.878 41.186 1.00 92.00 280 GLU A N 1
ATOM 2263 C CA . GLU A 1 280 ? -22.659 12.721 40.054 1.00 92.00 280 GLU A CA 1
ATOM 2264 C C . GLU A 1 280 ? -23.501 12.708 38.778 1.00 92.00 280 GLU A C 1
ATOM 2266 O O . GLU A 1 280 ? -24.382 11.854 38.611 1.00 92.00 280 GLU A O 1
ATOM 2271 N N . LYS A 1 281 ? -23.287 13.705 37.916 1.00 94.25 281 LYS A N 1
ATOM 2272 C CA . LYS A 1 281 ? -23.973 13.829 36.626 1.00 94.25 281 LYS A CA 1
ATOM 2273 C C . LYS A 1 281 ? -23.076 14.471 35.579 1.00 94.25 281 LYS A C 1
ATOM 2275 O O . LYS A 1 281 ? -22.266 15.337 35.890 1.00 94.25 281 LYS A O 1
ATOM 2280 N N . ARG A 1 282 ? -23.225 14.057 34.326 1.00 95.56 282 ARG A N 1
ATOM 2281 C CA . ARG A 1 282 ? -22.415 14.514 33.192 1.00 95.56 282 ARG A CA 1
ATOM 2282 C C . ARG A 1 282 ? -23.295 14.772 31.992 1.00 95.56 282 ARG A C 1
ATOM 2284 O O . ARG A 1 282 ? -24.251 14.032 31.772 1.00 95.56 282 ARG A O 1
ATOM 2291 N N . LEU A 1 283 ? -22.941 15.777 31.209 1.00 97.19 283 LEU A N 1
ATOM 2292 C CA . LEU A 1 283 ? -23.542 16.047 29.913 1.00 97.19 283 LEU A CA 1
ATOM 2293 C C . LEU A 1 283 ? -22.447 15.998 28.853 1.00 97.19 283 LEU A C 1
ATOM 2295 O O . LEU A 1 283 ? -21.392 16.626 28.981 1.00 97.19 283 LEU A O 1
ATOM 2299 N N . GLY A 1 284 ? -22.715 15.236 27.801 1.00 97.06 284 GLY A N 1
ATOM 2300 C CA . GLY A 1 284 ? -21.817 15.097 26.669 1.00 97.06 284 GLY A CA 1
ATOM 2301 C C . GLY A 1 284 ? -22.568 14.931 25.358 1.00 97.06 284 GLY A C 1
ATOM 2302 O O . GLY A 1 284 ? -23.800 14.988 25.288 1.00 97.06 284 GLY A O 1
ATOM 2303 N N . VAL A 1 285 ? -21.795 14.726 24.300 1.00 97.19 285 VAL A N 1
ATOM 2304 C CA . VAL A 1 285 ? -22.296 14.601 22.933 1.00 97.19 285 VAL A CA 1
ATOM 2305 C C . VAL A 1 285 ? -21.594 13.478 22.193 1.00 97.19 285 VAL A C 1
ATOM 2307 O O . VAL A 1 285 ? -20.381 13.289 22.297 1.00 97.19 285 VAL A O 1
ATOM 2310 N N . THR A 1 286 ? -22.380 12.734 21.423 1.00 96.06 286 THR A N 1
ATOM 2311 C CA . THR A 1 286 ? -21.894 11.759 20.453 1.00 96.06 286 THR A CA 1
ATOM 2312 C C . THR A 1 286 ? -22.094 12.310 19.043 1.00 96.06 286 THR A C 1
ATOM 2314 O O . THR A 1 286 ? -23.217 12.646 18.666 1.00 96.06 286 THR A O 1
ATOM 2317 N N . LYS A 1 287 ? -21.013 12.376 18.263 1.00 94.75 287 LYS A N 1
ATOM 2318 C CA . LYS A 1 287 ? -20.983 12.781 16.856 1.00 94.75 287 LYS A CA 1
ATOM 2319 C C . LYS A 1 287 ? -20.941 11.555 15.945 1.00 94.75 287 LYS A C 1
ATOM 2321 O O . LYS A 1 287 ? -20.122 10.656 16.151 1.00 94.75 287 LYS A O 1
ATOM 2326 N N . ASP A 1 288 ? -21.838 11.525 14.962 1.00 93.75 288 ASP A N 1
ATOM 2327 C CA . ASP A 1 288 ? -21.993 10.473 13.948 1.00 93.75 288 ASP A CA 1
ATOM 2328 C C . ASP A 1 288 ? -22.171 9.050 14.515 1.00 93.75 288 ASP A C 1
ATOM 2330 O O . ASP A 1 288 ? -21.876 8.075 13.838 1.00 93.75 288 ASP A O 1
ATOM 2334 N N . GLU A 1 289 ? -22.625 8.915 15.770 1.00 90.50 289 GLU A N 1
ATOM 2335 C CA . GLU A 1 289 ? -22.650 7.651 16.540 1.00 90.50 289 GLU A CA 1
ATOM 2336 C C . GLU A 1 289 ? -21.264 7.011 16.784 1.00 90.50 289 GLU A C 1
ATOM 2338 O O . GLU A 1 289 ? -21.173 5.896 17.300 1.00 90.50 289 GLU A O 1
ATOM 2343 N N . ILE A 1 290 ? -20.176 7.721 16.461 1.00 89.25 290 ILE A N 1
ATOM 2344 C CA . ILE A 1 290 ? -18.802 7.202 16.488 1.00 89.25 290 ILE A CA 1
ATOM 2345 C C . ILE A 1 290 ? -17.956 7.884 17.566 1.00 89.25 290 ILE A C 1
ATOM 2347 O O . ILE A 1 290 ? -17.375 7.207 18.415 1.00 89.25 290 ILE A O 1
ATOM 2351 N N . ALA A 1 291 ? -17.861 9.214 17.541 1.00 91.25 291 ALA A N 1
ATOM 2352 C CA . ALA A 1 291 ? -16.997 9.972 18.44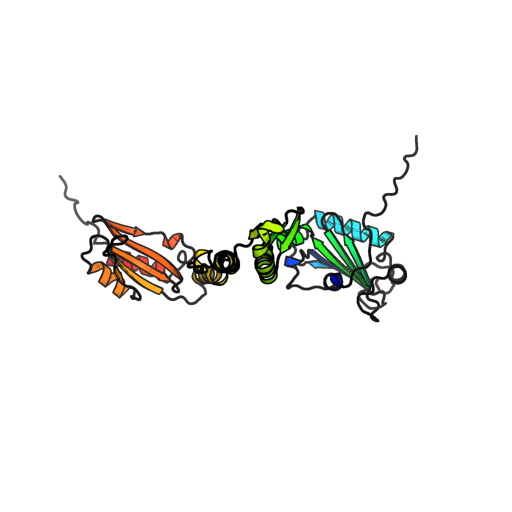6 1.00 91.25 291 ALA A CA 1
ATOM 2353 C C . ALA A 1 291 ? -17.815 10.512 19.620 1.00 91.25 291 ALA A C 1
ATOM 2355 O O . ALA A 1 291 ? -18.913 11.012 19.417 1.00 91.25 291 ALA A O 1
ATOM 2356 N N . THR A 1 292 ? -17.306 10.430 20.849 1.00 94.12 292 THR A N 1
ATOM 2357 C CA . THR A 1 292 ? -18.008 10.921 22.048 1.00 94.12 292 THR A CA 1
ATOM 2358 C C . THR A 1 292 ? -17.088 11.797 22.886 1.00 94.12 292 THR A C 1
ATOM 2360 O O . THR A 1 292 ? -15.909 11.476 23.030 1.00 94.12 292 THR A O 1
ATOM 2363 N N . VAL A 1 293 ? -17.626 12.889 23.429 1.00 95.38 293 VAL A N 1
ATOM 2364 C CA . VAL A 1 293 ? -16.922 13.773 24.362 1.00 95.38 293 VAL A CA 1
ATOM 2365 C C . VAL A 1 293 ? -17.863 14.246 25.470 1.00 95.38 293 VAL A C 1
ATOM 2367 O O . VAL A 1 293 ? -19.014 14.598 25.206 1.00 95.38 293 VAL A O 1
ATOM 2370 N N . ASP A 1 294 ? -17.362 14.247 26.703 1.00 95.25 294 ASP A N 1
ATOM 2371 C CA . ASP A 1 294 ? -18.022 14.878 27.847 1.00 95.25 294 ASP A CA 1
ATOM 2372 C C . ASP A 1 294 ? -17.693 16.375 27.830 1.00 95.25 294 ASP A C 1
ATOM 2374 O O . ASP A 1 294 ? -16.539 16.750 27.614 1.00 95.25 294 ASP A O 1
ATOM 2378 N N . LEU A 1 295 ? -18.689 17.234 28.055 1.00 96.12 295 LEU A N 1
ATOM 2379 C CA . LEU A 1 295 ? -18.499 18.690 28.048 1.00 96.12 295 LEU A CA 1
ATOM 2380 C C . LEU A 1 295 ? -18.582 19.294 29.446 1.00 96.12 295 LEU A C 1
ATOM 2382 O O . LEU A 1 295 ? -17.841 20.223 29.752 1.00 96.12 295 LEU A O 1
ATOM 2386 N N . VAL A 1 296 ? -19.453 18.763 30.303 1.00 96.00 296 VAL A N 1
ATOM 2387 C CA . VAL A 1 296 ? -19.603 19.235 31.682 1.00 96.00 296 VAL A CA 1
ATOM 2388 C C . VAL A 1 296 ? -19.906 18.075 32.622 1.00 96.00 296 VAL A C 1
ATOM 2390 O O . VAL A 1 296 ? -20.612 17.127 32.268 1.00 96.00 296 VAL A O 1
ATOM 2393 N N . CYS A 1 297 ? -19.354 18.151 33.826 1.00 94.12 297 CYS A N 1
ATOM 2394 C CA . CYS A 1 297 ? -19.578 17.212 34.913 1.00 94.12 297 CYS A CA 1
ATOM 2395 C C . CYS A 1 297 ? -19.872 17.973 36.202 1.00 94.12 297 CYS A C 1
ATOM 2397 O O . CYS A 1 297 ? -19.208 18.958 36.509 1.00 94.12 297 CYS A O 1
ATOM 2399 N N . PHE A 1 298 ? -20.820 17.468 36.979 1.00 93.00 298 PHE A N 1
ATOM 2400 C CA . PHE A 1 298 ? -21.032 17.832 38.368 1.00 93.00 298 PHE A CA 1
ATOM 2401 C C . PHE A 1 298 ? -20.654 16.638 39.239 1.00 93.00 298 PHE A C 1
ATOM 2403 O O . PHE A 1 298 ? -21.206 15.549 39.062 1.00 93.00 298 PHE A O 1
ATOM 2410 N N . LEU A 1 299 ? -19.694 16.835 40.136 1.00 88.25 299 LEU A N 1
ATOM 2411 C CA . LEU A 1 299 ? -19.195 15.827 41.067 1.00 88.25 299 LEU A CA 1
ATOM 2412 C C . LEU A 1 299 ? -18.675 16.533 42.322 1.00 88.25 299 LEU A C 1
ATOM 2414 O O . LEU A 1 299 ? -18.064 17.590 42.217 1.00 88.25 299 LEU A O 1
ATOM 2418 N N . ASP A 1 300 ? -18.897 15.939 43.496 1.00 83.81 300 ASP A N 1
ATOM 2419 C CA . ASP A 1 300 ? -18.395 16.450 44.782 1.00 83.81 300 ASP A CA 1
ATOM 2420 C C . ASP A 1 300 ? -18.766 17.926 45.046 1.00 83.81 300 ASP A C 1
ATOM 2422 O O . ASP A 1 300 ? -17.971 18.698 45.570 1.00 83.81 300 ASP A O 1
ATOM 2426 N N . GLU A 1 301 ? -20.000 18.307 44.689 1.00 83.81 301 GLU A N 1
ATOM 2427 C CA . GLU A 1 301 ? -20.547 19.675 44.796 1.00 83.81 301 GLU A CA 1
ATOM 2428 C C . GLU A 1 301 ? -19.876 20.725 43.887 1.00 83.81 301 GLU A C 1
ATOM 2430 O O . GLU A 1 301 ? -20.210 21.909 43.958 1.00 83.81 301 GLU A O 1
ATOM 2435 N N . GLU A 1 302 ? -18.998 20.302 42.975 1.00 89.19 302 GLU A N 1
ATOM 2436 C CA . GLU A 1 302 ? -18.330 21.163 42.001 1.00 89.19 302 GLU A CA 1
ATOM 2437 C C . GLU A 1 302 ? -18.805 20.875 40.571 1.00 89.19 302 GLU A C 1
ATOM 2439 O O . GLU A 1 302 ? -19.005 19.725 40.173 1.00 89.19 302 GLU A O 1
ATOM 2444 N N . GLN A 1 303 ? -18.956 21.936 39.773 1.00 92.88 303 GLN A N 1
ATOM 2445 C CA . GLN A 1 303 ? -19.201 21.838 38.335 1.00 92.88 303 GLN A CA 1
ATOM 2446 C C . GLN A 1 303 ? -17.912 22.122 37.566 1.00 92.88 303 GLN A C 1
ATOM 2448 O O . GLN A 1 303 ? -17.294 23.173 37.730 1.00 92.88 303 GLN A O 1
ATOM 2453 N N . VAL A 1 304 ? -17.529 21.192 36.697 1.00 93.25 304 VAL A N 1
ATOM 2454 C CA . VAL A 1 304 ? -16.307 21.253 35.898 1.00 93.25 304 VAL A CA 1
ATOM 2455 C C . VAL A 1 304 ? -16.665 21.149 34.422 1.00 93.25 304 VAL A C 1
ATOM 2457 O O . VAL A 1 304 ? -17.306 20.188 33.997 1.00 93.25 304 VAL A O 1
ATOM 2460 N N . PHE A 1 305 ? -16.206 22.120 33.634 1.00 94.81 305 PHE A N 1
ATOM 2461 C CA . PHE A 1 305 ? -16.280 22.086 32.176 1.00 94.81 305 PHE A CA 1
ATOM 2462 C C . PHE A 1 305 ? -15.004 21.472 31.601 1.00 94.81 305 PHE A C 1
ATOM 2464 O O . PHE A 1 305 ? -13.889 21.843 31.978 1.00 94.81 305 PHE A O 1
ATOM 2471 N N . PHE A 1 306 ? -15.165 20.521 30.688 1.00 93.44 306 PHE A N 1
ATOM 2472 C CA . PHE A 1 306 ? -14.055 19.833 30.047 1.00 93.44 306 PHE A CA 1
ATOM 2473 C C . PHE A 1 306 ? -13.686 20.487 28.720 1.00 93.44 306 PHE A C 1
ATOM 2475 O O . PHE A 1 306 ? -14.532 20.866 27.918 1.00 93.44 306 PHE A O 1
ATOM 2482 N N . GLU A 1 307 ? -12.384 20.539 28.453 1.00 92.38 307 GLU A N 1
ATOM 2483 C CA . GLU A 1 307 ? -11.818 21.134 27.236 1.00 92.38 307 GLU A CA 1
ATOM 2484 C C . GLU A 1 307 ? -11.305 20.068 26.251 1.00 92.38 307 GLU A C 1
ATOM 2486 O O . GLU A 1 307 ? -10.572 20.367 25.306 1.00 92.38 307 GLU A O 1
ATOM 2491 N N . ASP A 1 308 ? -11.650 18.794 26.465 1.00 91.56 308 ASP A N 1
ATOM 2492 C CA . ASP A 1 308 ? -11.138 17.684 25.651 1.00 91.56 308 ASP A CA 1
ATOM 2493 C C . ASP A 1 308 ? -11.643 17.728 24.206 1.00 91.56 308 ASP A C 1
ATOM 2495 O O . ASP A 1 308 ? -10.925 17.308 23.293 1.00 91.56 308 ASP A O 1
ATOM 2499 N N . TYR A 1 309 ? -12.799 18.352 23.962 1.00 92.69 309 TYR A N 1
ATOM 2500 C CA . TYR A 1 309 ? -13.300 18.611 22.612 1.00 92.69 309 TYR A CA 1
ATOM 2501 C C . TYR A 1 309 ? -12.312 19.443 21.772 1.00 92.69 309 TYR A C 1
ATOM 2503 O O . TYR A 1 309 ? -12.240 19.253 20.563 1.00 92.69 309 TYR A O 1
ATOM 2511 N N . ARG A 1 310 ? -11.470 20.289 22.390 1.00 91.44 310 ARG A N 1
ATOM 2512 C CA . ARG A 1 310 ? -10.419 21.054 21.688 1.00 91.44 310 ARG A CA 1
ATOM 2513 C C . ARG A 1 310 ? -9.216 20.205 21.273 1.00 91.44 310 ARG A C 1
ATOM 2515 O O . ARG A 1 310 ? -8.456 20.603 20.393 1.00 91.44 310 ARG A O 1
ATOM 2522 N N . LYS A 1 311 ? -9.003 19.055 21.917 1.00 90.38 311 LYS A N 1
ATOM 2523 C CA . LYS A 1 311 ? -7.862 18.160 21.650 1.00 90.38 311 LYS A CA 1
ATOM 2524 C C . LYS A 1 311 ? -8.221 17.057 20.659 1.00 90.38 311 LYS A C 1
ATOM 2526 O O . LYS A 1 311 ? -7.363 16.618 19.896 1.00 90.38 311 LYS A O 1
ATOM 2531 N N . LEU A 1 312 ? -9.469 16.599 20.686 1.00 89.44 312 LEU A N 1
ATOM 2532 C CA . LEU A 1 312 ? -9.955 15.503 19.855 1.00 89.44 312 LEU A CA 1
ATOM 2533 C C . LEU A 1 312 ? -10.164 15.962 18.408 1.00 89.44 312 LEU A C 1
ATOM 2535 O O . LEU A 1 312 ? -10.878 16.930 18.152 1.00 89.44 312 LEU A O 1
ATOM 2539 N N . GLU A 1 313 ? -9.579 15.246 17.442 1.00 91.19 313 GLU A N 1
ATOM 2540 C CA . GLU A 1 313 ? -9.666 15.621 16.020 1.00 91.19 313 GLU A CA 1
ATOM 2541 C C . GLU A 1 313 ? -11.107 15.715 15.515 1.00 91.19 313 GLU A C 1
ATOM 2543 O O . GLU A 1 313 ? -11.414 16.617 14.742 1.00 91.19 313 GLU A O 1
ATOM 2548 N N . SER A 1 314 ? -11.992 14.846 16.014 1.00 92.81 314 SER A N 1
ATOM 2549 C CA . SER A 1 314 ? -13.416 14.820 15.661 1.00 92.81 314 SER A CA 1
ATOM 2550 C C . SER A 1 314 ? -14.196 16.071 16.081 1.00 92.81 314 SER A C 1
ATOM 2552 O O . SER A 1 314 ? -15.284 16.300 15.557 1.00 92.81 314 SER A O 1
ATOM 2554 N N . PHE A 1 315 ? -13.657 16.876 17.006 1.00 93.69 315 PHE A N 1
ATOM 2555 C CA . PHE A 1 315 ? -14.380 17.977 17.649 1.00 93.69 315 PHE A CA 1
ATOM 2556 C C . PHE A 1 315 ? -13.643 19.331 17.633 1.00 93.69 315 PHE A C 1
ATOM 2558 O O . PHE A 1 315 ? -14.294 20.369 17.706 1.00 93.69 315 PHE A O 1
ATOM 2565 N N . ARG A 1 316 ? -12.306 19.363 17.495 1.00 90.62 316 ARG A N 1
ATOM 2566 C CA . ARG A 1 316 ? -11.475 20.570 17.726 1.00 90.62 316 ARG A CA 1
ATOM 2567 C C . ARG A 1 316 ? -11.806 21.806 16.883 1.00 90.62 316 ARG A C 1
ATOM 2569 O O . ARG A 1 316 ? -11.468 22.911 17.288 1.00 90.62 316 ARG A O 1
ATOM 2576 N N . ASN A 1 317 ? -12.433 21.620 15.723 1.00 89.12 317 ASN A N 1
ATOM 2577 C CA . ASN A 1 317 ? -12.816 22.689 14.791 1.00 89.12 317 ASN A CA 1
ATOM 2578 C C . ASN A 1 317 ? -14.313 22.629 14.443 1.00 89.12 317 ASN A C 1
ATOM 2580 O O . ASN A 1 317 ? -14.711 23.043 13.355 1.00 89.12 317 ASN A O 1
ATOM 2584 N N . ASP A 1 318 ? -15.127 22.039 15.318 1.00 93.19 318 ASP A N 1
ATOM 2585 C CA . ASP A 1 318 ? -16.540 21.800 15.057 1.00 93.19 318 ASP A CA 1
ATOM 2586 C C . ASP A 1 318 ? -17.400 22.980 15.558 1.00 93.19 318 ASP A C 1
ATOM 2588 O O . ASP A 1 318 ? -17.453 23.215 16.770 1.00 93.19 318 ASP A O 1
ATOM 2592 N N . PRO A 1 319 ? -18.070 23.736 14.662 1.00 92.31 319 PRO A N 1
ATOM 2593 C CA . PRO A 1 319 ? -18.842 24.913 15.055 1.00 92.31 319 PRO A CA 1
ATOM 2594 C C . PRO A 1 319 ? -20.059 24.559 15.916 1.00 92.31 319 PRO A C 1
ATOM 2596 O O . PRO A 1 319 ? -20.382 25.307 16.829 1.00 92.31 319 PRO A O 1
ATOM 2599 N N . VAL A 1 320 ? -20.690 23.397 15.696 1.00 94.44 320 VAL A N 1
ATOM 2600 C CA . VAL A 1 320 ? -21.852 22.968 16.495 1.00 94.44 320 VAL A CA 1
ATOM 2601 C C . VAL A 1 320 ? -21.436 22.716 17.940 1.00 94.44 320 VAL A C 1
ATOM 2603 O O . VAL A 1 320 ? -22.168 23.046 18.870 1.00 94.44 320 VAL A O 1
ATOM 2606 N N . ILE A 1 321 ? -20.243 22.152 18.137 1.00 95.44 321 ILE A N 1
ATOM 2607 C CA . ILE A 1 321 ? -19.694 21.923 19.474 1.00 95.44 321 ILE A CA 1
ATOM 2608 C C . ILE A 1 321 ? -19.273 23.232 20.133 1.00 95.44 321 ILE A C 1
ATOM 2610 O O . ILE A 1 321 ? -19.540 23.410 21.317 1.00 95.44 321 ILE A O 1
ATOM 2614 N N . ALA A 1 322 ? -18.650 24.147 19.386 1.00 93.75 322 ALA A N 1
ATOM 2615 C CA . ALA A 1 322 ? -18.267 25.455 19.910 1.00 93.75 322 ALA A CA 1
ATOM 2616 C C . ALA A 1 322 ? -19.490 26.243 20.418 1.00 93.75 322 ALA A C 1
ATOM 2618 O O . ALA A 1 322 ? -19.489 26.684 21.568 1.00 93.75 322 ALA A O 1
ATOM 2619 N N . ASP A 1 323 ? -20.551 26.324 19.610 1.00 95.50 323 ASP A N 1
ATOM 2620 C CA . ASP A 1 323 ? -21.802 27.005 19.965 1.00 95.50 323 ASP A CA 1
ATOM 2621 C C . ASP A 1 323 ? -22.492 26.333 21.165 1.00 95.50 323 ASP A C 1
ATOM 2623 O O . ASP A 1 323 ? -23.024 26.994 22.062 1.00 95.50 323 ASP A O 1
ATOM 2627 N N . ALA A 1 324 ? -22.466 24.999 21.219 1.00 95.94 324 ALA A N 1
ATOM 2628 C CA . ALA A 1 324 ? -23.060 24.257 22.321 1.00 95.94 324 ALA A CA 1
ATOM 2629 C C . ALA A 1 324 ? -22.299 24.441 23.639 1.00 95.94 324 ALA A C 1
ATOM 2631 O O . ALA A 1 324 ? -22.929 24.572 24.683 1.00 95.94 324 ALA A O 1
ATOM 2632 N N . VAL A 1 325 ? -20.963 24.482 23.608 1.00 95.38 325 VAL A N 1
ATOM 2633 C CA . VAL A 1 325 ? -20.148 24.785 24.795 1.00 95.38 325 VAL A CA 1
ATOM 2634 C C . VAL A 1 325 ? -20.436 26.200 25.295 1.00 95.38 325 VAL A C 1
ATOM 2636 O O . VAL A 1 325 ? -20.611 26.386 26.496 1.00 95.38 325 VAL A O 1
ATOM 2639 N N . GLU A 1 326 ? -20.559 27.184 24.401 1.00 94.75 326 GLU A N 1
ATOM 2640 C CA . GLU A 1 326 ? -20.954 28.546 24.784 1.00 94.75 326 GLU A CA 1
ATOM 2641 C C . GLU A 1 326 ? -22.346 28.571 25.433 1.00 94.75 326 GLU A C 1
ATOM 2643 O O . GLU A 1 326 ? -22.526 29.182 26.485 1.00 94.75 326 GLU A O 1
ATOM 2648 N N . THR A 1 327 ? -23.309 27.846 24.860 1.00 95.44 327 THR A N 1
ATOM 2649 C CA . THR A 1 327 ? -24.663 27.712 25.423 1.00 95.44 327 THR A CA 1
ATOM 2650 C C . THR A 1 327 ? -24.630 27.070 26.812 1.00 95.44 327 THR A C 1
ATOM 2652 O O . THR A 1 327 ? -25.286 27.549 27.733 1.00 95.44 327 THR A O 1
ATOM 2655 N N . LEU A 1 328 ? -23.832 26.014 26.999 1.00 94.88 328 LEU A N 1
ATOM 2656 C CA . LEU A 1 328 ? -23.674 25.354 28.296 1.00 94.88 328 LEU A CA 1
ATOM 2657 C C . LEU A 1 328 ? -23.084 26.296 29.347 1.00 94.88 328 LEU A C 1
ATOM 2659 O O . LEU A 1 328 ? -23.560 26.292 30.477 1.00 94.88 328 LEU A O 1
ATOM 2663 N N . HIS A 1 329 ? -22.101 27.120 28.987 1.00 93.44 329 HIS A N 1
ATOM 2664 C CA . HIS A 1 329 ? -21.597 28.160 29.883 1.00 93.44 329 HIS A CA 1
ATOM 2665 C C . HIS A 1 329 ? -22.693 29.169 30.243 1.00 93.44 329 HIS A C 1
ATOM 2667 O O . HIS A 1 329 ? -22.897 29.448 31.415 1.00 93.44 329 HIS A O 1
ATOM 2673 N N . GLN A 1 330 ? -23.467 29.662 29.274 1.00 92.25 330 GLN A N 1
ATOM 2674 C CA . GLN A 1 330 ? -24.532 30.640 29.541 1.00 92.25 330 GLN A CA 1
ATOM 2675 C C . GLN A 1 330 ? -25.653 30.101 30.448 1.00 92.25 330 GLN A C 1
ATOM 2677 O O . GLN A 1 330 ? -26.175 30.842 31.278 1.00 92.25 330 GLN A O 1
ATOM 2682 N N . GLU A 1 331 ? -26.029 28.832 30.286 1.00 92.31 331 GLU A N 1
ATOM 2683 C CA . GLU A 1 331 ? -27.148 28.211 31.009 1.00 92.31 331 GLU A CA 1
ATOM 2684 C C . GLU A 1 331 ? -26.737 27.577 32.347 1.00 92.31 331 GLU A C 1
ATOM 2686 O O . GLU A 1 331 ? -27.576 27.393 33.235 1.00 92.31 331 GLU A O 1
ATOM 2691 N N . LEU A 1 332 ? -25.465 27.188 32.493 1.00 90.25 332 LEU A N 1
ATOM 2692 C CA . LEU A 1 332 ? -24.979 26.433 33.651 1.00 90.25 332 LEU A CA 1
ATOM 2693 C C . LEU A 1 332 ? -23.939 27.182 34.492 1.00 90.25 332 LEU A C 1
ATOM 2695 O O . LEU A 1 332 ? -23.735 26.776 35.639 1.00 90.25 332 LEU A O 1
ATOM 2699 N N . ASP A 1 333 ? -23.301 28.245 33.989 1.00 80.50 333 ASP A N 1
ATOM 2700 C CA . ASP A 1 333 ? -22.566 29.163 34.860 1.00 80.50 333 ASP A CA 1
ATOM 2701 C C . ASP A 1 333 ? -23.586 30.011 35.627 1.00 80.50 333 ASP A C 1
ATOM 2703 O O . ASP A 1 333 ? -24.366 30.781 35.063 1.00 80.50 333 ASP A O 1
ATOM 2707 N N . GLY A 1 334 ? -23.611 29.854 36.952 1.00 62.44 334 GLY A N 1
ATOM 2708 C CA . GLY A 1 334 ? -24.395 30.738 37.809 1.00 62.44 334 GLY A CA 1
ATOM 2709 C C . GLY A 1 334 ? -23.940 32.198 37.657 1.00 62.44 334 GLY A C 1
ATOM 2710 O O . GLY A 1 334 ? -22.811 32.447 37.229 1.00 62.44 334 GLY A O 1
ATOM 2711 N N . PRO A 1 335 ? -24.772 33.191 38.030 1.00 48.28 335 PRO A N 1
ATOM 2712 C CA . PRO A 1 335 ? -24.334 34.580 38.042 1.00 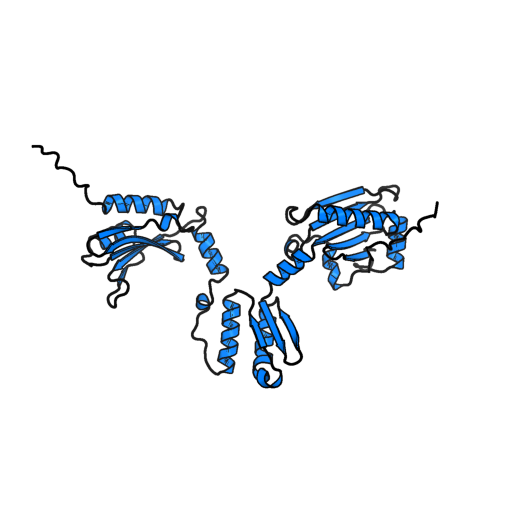48.28 335 PRO A CA 1
ATOM 2713 C C . PRO A 1 335 ? -23.064 34.690 38.889 1.00 48.28 335 PRO A C 1
ATOM 2715 O O . PRO A 1 335 ? -23.075 34.314 40.064 1.00 48.28 335 PRO A O 1
ATOM 2718 N N . GLU A 1 336 ? -21.978 35.189 38.287 1.00 42.66 336 GLU A N 1
ATOM 2719 C CA . GLU A 1 336 ? -20.769 35.581 39.007 1.00 42.66 336 GLU A CA 1
ATOM 2720 C C . GLU A 1 336 ? -21.171 36.312 40.291 1.00 42.66 336 GLU A C 1
ATOM 2722 O O . GLU A 1 336 ? -22.059 37.171 40.275 1.00 42.66 336 GLU A O 1
ATOM 2727 N N . ALA A 1 337 ? -20.521 35.965 41.402 1.00 38.31 337 ALA A N 1
ATOM 2728 C CA . ALA A 1 337 ? -20.642 36.644 42.681 1.00 38.31 337 ALA A CA 1
ATOM 2729 C C . ALA A 1 337 ? -20.291 38.136 42.534 1.00 38.31 337 ALA A C 1
ATOM 2731 O O . ALA A 1 337 ? -19.171 38.581 42.779 1.00 38.31 337 ALA A O 1
ATOM 2732 N N . GLY A 1 338 ? -21.275 38.923 42.114 1.00 33.91 338 GLY A N 1
ATOM 2733 C CA . GLY A 1 338 ? -21.276 40.364 42.184 1.00 33.91 338 GLY A CA 1
ATOM 2734 C C . GLY A 1 338 ? -21.605 40.797 43.607 1.00 33.91 338 GLY A C 1
ATOM 2735 O O . GLY A 1 338 ? -22.670 40.464 44.118 1.00 33.91 338 GLY A O 1
ATOM 2736 N N . LEU A 1 339 ? -20.709 41.627 44.155 1.00 35.50 339 LEU A N 1
ATOM 2737 C CA . LEU A 1 339 ? -20.807 42.456 45.368 1.00 35.50 339 LEU A CA 1
ATOM 2738 C C . LEU A 1 339 ? -20.242 41.844 46.660 1.00 35.50 339 LEU A C 1
ATOM 2740 O O . LEU A 1 339 ? -20.948 41.189 47.409 1.00 35.50 339 LEU A O 1
ATOM 2744 N N . GLU A 1 340 ? -19.020 42.262 47.007 1.00 30.86 340 GLU A N 1
ATOM 2745 C CA . GLU A 1 340 ? -18.812 43.061 48.225 1.00 30.86 340 GLU A CA 1
ATOM 2746 C C . GLU A 1 340 ? -17.606 44.009 48.054 1.00 30.86 340 GLU A C 1
ATOM 2748 O O . GLU A 1 340 ? -16.468 43.730 48.417 1.00 30.86 340 GLU A O 1
ATOM 2753 N N . MET A 1 341 ? -17.875 45.182 47.471 1.00 38.12 341 MET A N 1
ATOM 2754 C CA . MET A 1 341 ? -17.131 46.409 47.762 1.00 38.12 341 MET A CA 1
ATOM 2755 C C . MET A 1 341 ? -17.900 47.132 48.871 1.00 38.12 341 MET A C 1
ATOM 2757 O O . MET A 1 341 ? -18.823 47.899 48.601 1.00 38.12 341 MET A O 1
ATOM 2761 N N . GLY A 1 342 ? -17.536 46.860 50.121 1.00 35.03 342 GLY A N 1
ATOM 2762 C CA . GLY A 1 342 ? -18.033 47.549 51.307 1.00 35.03 342 GLY A CA 1
ATOM 2763 C C . GLY A 1 342 ? -16.872 47.785 52.259 1.00 35.03 342 GLY A C 1
ATOM 2764 O O . GLY A 1 342 ? -16.444 46.874 52.955 1.00 35.03 342 GLY A O 1
ATOM 2765 N N . GLY A 1 343 ? -16.316 48.993 52.223 1.00 35.12 343 GLY A N 1
ATOM 2766 C CA . GLY A 1 343 ? -15.173 49.367 53.041 1.00 35.12 343 GLY A CA 1
ATOM 2767 C C . GLY A 1 343 ? -15.454 49.390 54.544 1.00 35.12 343 GLY A C 1
ATOM 2768 O O . GLY A 1 343 ? -16.566 49.682 54.985 1.00 35.12 343 GLY A O 1
ATOM 2769 N N . LEU A 1 344 ? -14.377 49.187 55.300 1.00 33.28 344 LEU A N 1
ATOM 2770 C CA . LEU A 1 344 ? -13.897 50.113 56.326 1.00 33.28 344 LEU A CA 1
ATOM 2771 C C . LEU A 1 344 ? -12.374 50.017 56.414 1.00 33.28 344 LEU A C 1
ATOM 2773 O O . LEU A 1 344 ? -11.865 48.874 56.419 1.00 33.28 344 LEU A O 1
#

Radius of gyration: 33.38 Å; chains: 1; bounding box: 91×84×95 Å

Sequence (344 aa):
MKKQSSFQQTPPFDLRPASVEEAGLFYSNDERDEALGTVGHLRMDFGSGGKGFYHTWWPHNGDHFNTPEFKEALQEFVDAMRQSGPLKNLAAMNTYCWHNGGEISENDRVYGFVAETEHYRFCLRCTPRPGDYQGYLYCYDLRQQEMARQEKLVGRVTYASGEQQEFCDPQRYLQTIREELPYRNTTGFRYETLTDDPAVKKAVDDILLDVAGEENPRRTCNYGLTEAGKQALRDAADPSKPHTYSWFVMTDCNTSKEQIHRALTLDGAIQLYQDSDRPEKRLGVTKDEIATVDLVCFLDEEQVFFEDYRKLESFRNDPVIADAVETLHQELDGPEAGLEMGGL

pLDDT: mean 86.74, std 14.41, range [30.67, 97.81]

Foldseek 3Di:
DDDDDDDPDDQQWDKAADDLVCLVLQDDDLVCCQLQQWQWKKFWDCPPVQQRTDIDTDGHPVNPSVDPVVVVVVVSVLVVCCPQRLRVGLVRVVVRCVPRPRDNDPPQQWHWIWTDDPFKIWIWIARSDPPDRGIMIIMHTVVSNVVSQLQLWQKKKAWPVRDIDTDSDLVVLLVVCLVCVLVCVPGVMDMDGRDLALVSVVSSVQSVQVSVVHGDPDDSVVSPAHPVLVVVLVQLLDQVDDKDKKKWKWAPPPDPPIDIDIRDDLVRQLVVQVPDPGQWMWIWMDMRVRDIDTQWIHHPNDIDGDPVLCVRSSRVPHVVNVVSSVVCCVSPVDPPPDDDPDDD

Secondary structure (DSSP, 8-state):
-PPPP---PPPS---EEPPGGGGGGGS--GGGTTTTTEEEEEEEE-TTTT---EEEEEE-GGGTT--HHHHHHHHHHHHHHHHTSGGG-HHHHHHHHHHH--EEETTTTEEEEEEE-SSEEEEEEE---TTS--EEEEEEEHHHHHHHHHHT--EEEE-TTS-EEEES-HHHHHHHHHHHGGGHHHH--EEEE----HHHHHHHHHHHHHHHT------GGGG---HHHHHHHHHHT-TTS---EEEEEEESTTSTT-EEEEEE-HHHHHHHHHH---SEEEEEEEETTTEEEEEEEEETTEEEE--GGGTSTTTTT-HHHHHHHHHHHHHHS-----------